Protein AF-A0A355GSK5-F1 (afdb_monomer_lite)

Secondary structure (DSSP, 8-state):
-----------PPPPPP------HHHHHHTSHHHHHHHHHHHHHHHTT-S-EEEEEEEEE-TT--EEEEEEEESS-EEEEETTTTEEEEEESSSPPTTTT--SSEEE-STT-EEEEETTEEEETTT-PEEPHHHHHHHHHHHHHHHHHHHHT--HHHHHHHHTS-S---HHHHT---S------TTGGGTTT--SSS---SS-HHHHHHHHHHHHHHHHHS----TTS--

Radius of gyration: 26.07 Å; chains: 1; bounding box: 67×98×46 Å

Structure (mmCIF, N/CA/C/O backbone):
data_AF-A0A355GSK5-F1
#
_entry.id   AF-A0A355GSK5-F1
#
loop_
_atom_site.group_PDB
_atom_site.id
_atom_site.type_symbol
_atom_site.label_atom_id
_atom_site.label_alt_id
_atom_site.label_comp_id
_atom_site.label_asym_id
_atom_site.label_entity_id
_atom_site.label_seq_id
_atom_site.pdbx_PDB_ins_code
_atom_site.Cartn_x
_atom_site.Cartn_y
_atom_site.Cartn_z
_atom_site.occupancy
_atom_site.B_iso_or_equiv
_atom_site.auth_seq_id
_atom_site.auth_comp_id
_atom_site.auth_asym_id
_atom_site.auth_atom_id
_atom_site.pdbx_PDB_model_num
ATOM 1 N N . MET A 1 1 ? -33.927 73.699 13.816 1.00 37.97 1 MET A N 1
ATOM 2 C CA . MET A 1 1 ? -33.628 72.249 13.818 1.00 37.97 1 MET A CA 1
ATOM 3 C C . MET A 1 1 ? -33.554 71.807 12.363 1.00 37.97 1 MET A C 1
ATOM 5 O O . MET A 1 1 ? -34.570 71.889 11.693 1.00 37.97 1 MET A O 1
ATOM 9 N N . ILE A 1 2 ? -32.348 71.802 11.778 1.00 35.31 2 ILE A N 1
ATOM 10 C CA . ILE A 1 2 ? -31.492 70.609 11.532 1.00 35.31 2 ILE A CA 1
ATOM 11 C C . ILE A 1 2 ? -32.195 69.683 10.517 1.00 35.31 2 ILE A C 1
ATOM 13 O O . ILE A 1 2 ? -33.158 69.025 10.878 1.00 35.31 2 ILE A O 1
ATOM 17 N N . LEU A 1 3 ? -31.961 69.848 9.208 1.00 33.41 3 LEU A N 1
ATOM 18 C CA . LEU A 1 3 ? -30.851 69.304 8.395 1.00 33.41 3 LEU A CA 1
ATOM 19 C C . LEU A 1 3 ? -30.888 67.770 8.279 1.00 33.41 3 LEU A C 1
ATOM 21 O O . LEU A 1 3 ? -30.612 67.091 9.259 1.00 33.41 3 LEU A O 1
ATOM 25 N N . ALA A 1 4 ? -31.102 67.250 7.066 1.00 40.97 4 ALA A N 1
ATOM 26 C CA . ALA A 1 4 ? -30.413 66.050 6.582 1.00 40.97 4 ALA A CA 1
ATOM 27 C C . ALA A 1 4 ? -30.485 65.967 5.048 1.00 40.97 4 ALA A C 1
ATOM 29 O O . ALA A 1 4 ? -31.526 65.706 4.451 1.00 40.97 4 ALA A O 1
ATOM 30 N N . LEU A 1 5 ? -29.333 66.237 4.443 1.00 39.41 5 LEU A N 1
ATOM 31 C CA . LEU A 1 5 ? -28.968 66.055 3.045 1.00 39.41 5 LEU A CA 1
ATOM 32 C C . LEU A 1 5 ? -28.751 64.547 2.808 1.00 39.41 5 LEU A C 1
ATOM 34 O O . LEU A 1 5 ? -27.878 63.969 3.452 1.00 39.41 5 LEU A O 1
ATOM 38 N N . ILE A 1 6 ? -29.521 63.896 1.930 1.00 49.03 6 ILE A N 1
ATOM 39 C CA . ILE A 1 6 ? -29.284 62.485 1.579 1.00 49.03 6 ILE A CA 1
ATOM 40 C C . ILE A 1 6 ? -28.427 62.440 0.313 1.00 49.03 6 ILE A C 1
ATOM 42 O O . ILE A 1 6 ? -28.890 62.720 -0.791 1.00 49.03 6 ILE A O 1
ATOM 46 N N . LEU A 1 7 ? -27.149 62.127 0.518 1.00 41.34 7 LEU A N 1
ATOM 47 C CA . LEU A 1 7 ? -26.132 61.897 -0.500 1.00 41.34 7 LEU A CA 1
ATOM 48 C C . LEU A 1 7 ? -26.350 60.494 -1.099 1.00 41.34 7 LEU A C 1
ATOM 50 O O . LEU A 1 7 ? -26.224 59.495 -0.394 1.00 41.34 7 LEU A O 1
ATOM 54 N N . THR A 1 8 ? -26.691 60.394 -2.382 1.00 46.31 8 THR A N 1
ATOM 55 C CA . THR A 1 8 ? -26.788 59.105 -3.082 1.00 46.31 8 THR A CA 1
ATOM 56 C C . THR A 1 8 ? -25.392 58.632 -3.480 1.00 46.31 8 THR A C 1
ATOM 58 O O . THR A 1 8 ? -24.795 59.173 -4.410 1.00 46.31 8 THR A O 1
ATOM 61 N N . ALA A 1 9 ? -24.865 57.629 -2.779 1.00 43.84 9 ALA A N 1
ATOM 62 C CA . ALA A 1 9 ? -23.645 56.932 -3.169 1.00 43.84 9 ALA A CA 1
ATOM 63 C C . ALA A 1 9 ? -23.968 55.889 -4.251 1.00 43.84 9 ALA A C 1
ATOM 65 O O . ALA A 1 9 ? -24.676 54.916 -4.000 1.00 43.84 9 ALA A O 1
ATOM 66 N N . SER A 1 10 ? -23.456 56.094 -5.464 1.00 45.72 10 SER A N 1
ATOM 67 C CA . SER A 1 10 ? -23.438 55.083 -6.521 1.00 45.72 10 SER A CA 1
ATOM 68 C C . SER A 1 10 ? -22.355 54.049 -6.207 1.00 45.72 10 SER A C 1
ATOM 70 O O . SER A 1 10 ? -21.166 54.331 -6.359 1.00 45.72 10 SER A O 1
ATOM 72 N N . LEU A 1 11 ? -22.754 52.861 -5.755 1.00 41.28 11 LEU A N 1
ATOM 73 C CA . LEU A 1 11 ? -21.853 51.717 -5.640 1.00 41.28 11 LEU A CA 1
ATOM 74 C C . LEU A 1 11 ? -21.673 51.094 -7.029 1.00 41.28 11 LEU A C 1
ATOM 76 O O . LEU A 1 11 ? -22.602 50.527 -7.600 1.00 41.28 11 LEU A O 1
ATOM 80 N N . SER A 1 12 ? -20.472 51.233 -7.581 1.00 46.03 12 SER A N 1
ATOM 81 C CA . SER A 1 12 ? -19.995 50.472 -8.732 1.00 46.03 12 SER A CA 1
ATOM 82 C C . SER A 1 12 ? -19.922 48.989 -8.365 1.00 46.03 12 SER A C 1
ATOM 84 O O . SER A 1 12 ? -19.178 48.616 -7.458 1.00 46.03 12 SER A O 1
ATOM 86 N N . VAL A 1 13 ? -20.686 48.151 -9.063 1.00 52.75 13 VAL A N 1
ATOM 87 C CA . VAL A 1 13 ? -20.590 46.690 -8.955 1.00 52.75 13 VAL A CA 1
ATOM 88 C C . VAL A 1 13 ? -19.280 46.255 -9.625 1.00 52.75 13 VAL A C 1
ATOM 90 O O . VAL A 1 13 ? -19.076 46.610 -10.788 1.00 52.75 13 VAL A O 1
ATOM 93 N N . PRO A 1 14 ? -18.376 45.519 -8.959 1.00 46.28 14 PRO A N 1
ATOM 94 C CA . PRO A 1 14 ? -17.290 44.861 -9.666 1.00 46.28 14 PRO A CA 1
ATOM 95 C C . PRO A 1 14 ? -17.864 43.706 -10.498 1.00 46.28 14 PRO A C 1
ATOM 97 O O . PRO A 1 14 ? -18.496 42.790 -9.974 1.00 46.28 14 PRO A O 1
ATOM 100 N N . THR A 1 15 ? -17.662 43.781 -11.811 1.00 40.78 15 THR A N 1
ATOM 101 C CA . THR A 1 15 ? -17.868 42.686 -12.763 1.00 40.78 15 THR A CA 1
ATOM 102 C C . THR A 1 15 ? -16.989 41.497 -12.370 1.00 40.78 15 THR A C 1
ATOM 104 O O . THR A 1 15 ? 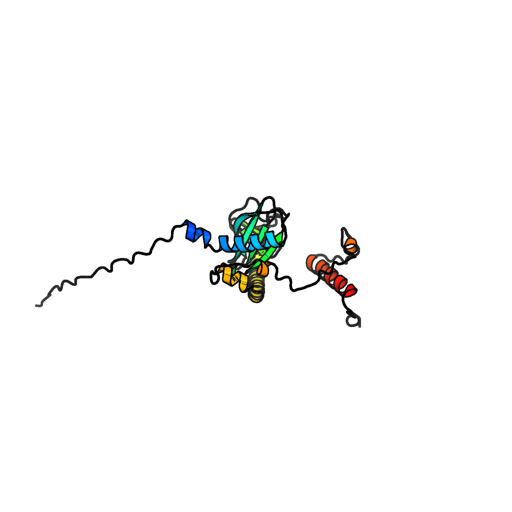-15.793 41.666 -12.137 1.00 40.78 15 THR A O 1
ATOM 107 N N . PHE A 1 16 ? -17.578 40.302 -12.292 1.00 47.69 16 PHE A N 1
ATOM 108 C CA . PHE A 1 16 ? -16.853 39.055 -12.059 1.00 47.69 16 PHE A CA 1
ATOM 109 C C . PHE A 1 16 ? -15.858 38.786 -13.193 1.00 47.69 16 PHE A C 1
ATOM 111 O O . PHE A 1 16 ? -16.190 38.928 -14.370 1.00 47.69 16 PHE A O 1
ATOM 118 N N . ALA A 1 17 ? -14.638 38.401 -12.819 1.00 40.38 17 ALA A N 1
ATOM 119 C CA . ALA A 1 17 ? -13.647 37.868 -13.736 1.00 40.38 17 ALA A CA 1
ATOM 120 C C . ALA A 1 17 ? -14.170 36.558 -14.341 1.00 40.38 17 ALA A C 1
ATOM 122 O O . ALA A 1 17 ? -14.597 35.663 -13.615 1.00 40.38 17 ALA A O 1
ATOM 123 N N . THR A 1 18 ? -14.137 36.458 -15.665 1.00 43.31 18 THR A N 1
ATOM 124 C CA . THR A 1 18 ? -14.356 35.209 -16.389 1.00 43.31 18 THR A CA 1
ATOM 125 C C . THR A 1 18 ? -13.184 34.280 -16.087 1.00 43.31 18 THR A C 1
ATOM 127 O O . THR A 1 18 ? -12.091 34.469 -16.618 1.00 43.31 18 THR A O 1
ATOM 130 N N . THR A 1 19 ? -13.379 33.299 -15.211 1.00 43.38 19 THR A N 1
ATOM 131 C CA . THR A 1 19 ? -12.492 32.138 -15.142 1.00 43.38 19 THR A CA 1
ATOM 132 C C . THR A 1 19 ? -12.728 31.346 -16.424 1.00 43.38 19 THR A C 1
ATOM 134 O O . THR A 1 19 ? -13.858 30.939 -16.687 1.00 43.38 19 THR A O 1
ATOM 137 N N . SER A 1 20 ? -11.702 31.184 -17.261 1.00 45.50 20 SER A N 1
ATOM 138 C CA . SER A 1 20 ? -11.756 30.203 -18.346 1.00 45.50 20 SER A CA 1
ATOM 139 C C . SER A 1 20 ? -12.036 28.838 -17.723 1.00 45.50 20 SER A C 1
ATOM 141 O O . SER A 1 20 ? -11.228 28.353 -16.933 1.00 45.50 20 SER A O 1
ATOM 143 N N . GLU A 1 21 ? -13.190 28.259 -18.034 1.00 45.38 21 GLU A N 1
ATOM 144 C CA . GLU A 1 21 ? -13.537 26.896 -17.647 1.00 45.38 21 GLU A CA 1
ATOM 145 C C . GLU A 1 21 ? -12.586 25.949 -18.389 1.00 45.38 21 GLU A C 1
ATOM 147 O O . GLU A 1 21 ? -12.665 25.798 -19.609 1.00 45.38 21 GLU A O 1
ATOM 152 N N . ILE A 1 22 ? -11.626 25.376 -17.659 1.00 57.16 22 ILE A N 1
ATOM 153 C CA . ILE A 1 22 ? -10.836 24.243 -18.142 1.00 57.16 22 ILE A CA 1
ATOM 154 C C . ILE A 1 22 ? -11.811 23.060 -18.240 1.00 57.16 22 ILE A C 1
ATOM 156 O O . ILE A 1 22 ? -12.516 22.802 -17.261 1.00 57.16 22 ILE A O 1
ATOM 160 N N . PRO A 1 23 ? -11.916 22.372 -19.389 1.00 53.69 23 PRO A N 1
ATOM 161 C CA . PRO A 1 23 ? -12.859 21.271 -19.549 1.00 53.69 23 PRO A CA 1
ATOM 162 C C . PRO A 1 23 ? -12.579 20.145 -18.540 1.00 53.69 23 PRO A C 1
ATOM 164 O O . PRO A 1 23 ? -11.436 19.728 -18.381 1.00 53.69 23 PRO A O 1
ATOM 167 N N . ASP A 1 24 ? -13.632 19.618 -17.904 1.00 55.44 24 ASP A N 1
ATOM 168 C CA . ASP A 1 24 ? -13.576 18.607 -16.827 1.00 55.44 24 ASP A CA 1
ATOM 169 C C . ASP A 1 24 ? -12.689 17.382 -17.132 1.00 55.44 24 ASP A C 1
ATOM 171 O O . ASP A 1 24 ? -12.111 16.790 -16.223 1.00 55.44 24 ASP A O 1
ATOM 175 N N . ALA A 1 25 ? -12.536 17.009 -18.406 1.00 56.41 25 ALA A N 1
ATOM 176 C CA . ALA A 1 25 ? -11.660 15.915 -18.831 1.00 56.41 25 ALA A CA 1
ATOM 177 C C . ALA A 1 25 ? -10.163 16.214 -18.605 1.00 56.41 25 ALA A C 1
ATOM 179 O O . ALA A 1 25 ? -9.410 15.328 -18.218 1.00 56.41 25 ALA A O 1
ATOM 180 N N . GLU A 1 26 ? -9.743 17.468 -18.783 1.00 53.25 26 GLU A N 1
ATOM 181 C CA . GLU A 1 26 ? -8.356 17.914 -18.586 1.00 53.25 26 GLU A CA 1
ATOM 182 C C . GLU A 1 26 ? -8.025 18.073 -17.086 1.00 53.25 26 GLU A C 1
ATOM 184 O O . GLU A 1 26 ? -6.873 17.928 -16.673 1.00 53.25 26 GLU A O 1
ATOM 189 N N . LEU A 1 27 ? -9.047 18.311 -16.250 1.00 58.66 27 LEU A N 1
ATOM 190 C CA . LEU A 1 27 ? -8.953 18.278 -14.785 1.00 58.66 27 LEU A CA 1
ATOM 191 C C . LEU A 1 27 ? -8.871 16.841 -14.243 1.00 58.66 27 LEU A C 1
ATOM 193 O O . LEU A 1 27 ? -8.132 16.598 -13.291 1.00 58.66 27 LEU A O 1
ATOM 197 N N . ALA A 1 28 ? -9.594 15.894 -14.850 1.00 59.00 28 ALA A N 1
ATOM 198 C CA . ALA A 1 28 ? -9.543 14.478 -14.484 1.00 59.00 28 ALA A CA 1
ATOM 199 C C . ALA A 1 28 ? -8.190 13.833 -14.842 1.00 59.00 28 ALA A C 1
ATOM 201 O O . ALA A 1 28 ? -7.607 13.142 -14.006 1.00 59.00 28 ALA A O 1
ATOM 202 N N . GLU A 1 29 ? -7.645 14.124 -16.031 1.00 58.47 29 GLU A N 1
ATOM 203 C CA . GLU A 1 29 ? -6.314 13.649 -16.450 1.00 58.47 29 GLU A CA 1
ATOM 204 C C . GLU A 1 29 ? -5.167 14.239 -15.612 1.00 58.47 29 GLU A C 1
ATOM 206 O O . GLU A 1 29 ? -4.131 13.595 -15.461 1.00 58.47 29 GLU A O 1
ATOM 211 N N . ASN A 1 30 ? -5.352 15.413 -14.999 1.00 68.44 30 ASN A N 1
ATOM 212 C CA . ASN A 1 30 ? -4.364 16.049 -14.114 1.00 68.44 30 ASN A CA 1
ATOM 213 C C . ASN A 1 30 ? -4.625 15.837 -12.614 1.00 68.44 30 ASN A C 1
ATOM 215 O O . ASN A 1 30 ? -3.990 16.493 -11.779 1.00 68.44 30 ASN A O 1
ATOM 219 N N . SER A 1 31 ? -5.557 14.952 -12.260 1.00 88.25 31 SER A N 1
ATOM 220 C CA . SER A 1 31 ? -5.845 14.638 -10.864 1.00 88.25 31 SER A CA 1
ATOM 221 C C . SER A 1 31 ? -4.648 13.970 -10.173 1.00 88.25 31 SER A C 1
ATOM 223 O O . SER A 1 31 ? -3.740 13.428 -10.802 1.00 88.25 31 SER A O 1
ATOM 225 N N . ILE A 1 32 ? -4.625 14.013 -8.839 1.00 91.38 32 ILE A N 1
ATOM 226 C CA . ILE A 1 32 ? -3.601 13.291 -8.073 1.00 91.38 32 ILE A CA 1
ATOM 227 C C . ILE A 1 32 ? -3.690 11.777 -8.323 1.00 91.38 32 ILE A C 1
ATOM 229 O O . ILE A 1 32 ? -2.663 11.106 -8.389 1.00 91.38 32 ILE A O 1
ATOM 233 N N . ASP A 1 33 ? -4.909 11.264 -8.516 1.00 94.81 33 ASP A N 1
ATOM 234 C CA . ASP A 1 33 ? -5.169 9.845 -8.740 1.00 94.81 33 ASP A CA 1
ATOM 235 C C . ASP A 1 33 ? -4.607 9.401 -10.097 1.00 94.81 33 ASP A C 1
ATOM 237 O O . ASP A 1 33 ? -3.824 8.460 -10.126 1.00 94.81 33 ASP A O 1
ATOM 241 N N . SER A 1 34 ? -4.858 10.133 -11.191 1.00 92.69 34 SER A N 1
ATOM 242 C CA . SER A 1 34 ? -4.312 9.786 -12.520 1.00 92.69 34 SER A CA 1
ATOM 243 C C . SER A 1 34 ? -2.777 9.797 -12.562 1.00 92.69 34 SER A C 1
ATOM 245 O O . SER A 1 34 ? -2.140 8.960 -13.209 1.00 92.69 34 SER A O 1
ATOM 247 N N . LYS A 1 35 ? -2.144 10.718 -11.829 1.00 94.31 35 LYS A N 1
ATOM 248 C CA . LYS A 1 35 ? -0.681 10.751 -11.692 1.00 94.31 35 LYS A CA 1
ATOM 249 C C . LYS A 1 35 ? -0.165 9.562 -10.886 1.00 94.31 35 LYS A C 1
ATOM 251 O O . LYS A 1 35 ? 0.848 8.970 -11.246 1.00 94.31 35 LYS A O 1
ATOM 256 N N . ILE A 1 36 ? -0.854 9.178 -9.817 1.00 95.88 36 ILE A N 1
ATOM 257 C CA . ILE A 1 36 ? -0.499 7.986 -9.039 1.00 95.88 36 ILE A CA 1
ATOM 258 C C . ILE A 1 36 ? -0.677 6.715 -9.875 1.00 95.88 36 ILE A C 1
ATOM 260 O O . ILE A 1 36 ? 0.201 5.854 -9.854 1.00 95.88 36 ILE A O 1
ATOM 264 N N . GLU A 1 37 ? -1.740 6.626 -10.670 1.00 95.75 37 GLU A N 1
ATOM 265 C CA . GLU A 1 37 ? -1.952 5.539 -11.628 1.00 95.75 37 GLU A CA 1
ATOM 266 C C . GLU A 1 37 ? -0.794 5.463 -12.629 1.00 95.75 37 GLU A C 1
ATOM 268 O O . GLU A 1 37 ? -0.217 4.394 -12.796 1.00 95.75 37 GLU A O 1
ATOM 273 N N . THR A 1 38 ? -0.339 6.597 -13.174 1.00 93.88 38 THR A N 1
ATOM 274 C CA . THR A 1 38 ? 0.838 6.650 -14.067 1.00 93.88 38 THR A CA 1
ATOM 275 C C . THR A 1 38 ? 2.111 6.117 -13.388 1.00 93.88 38 THR A C 1
ATOM 277 O O . THR A 1 38 ? 2.902 5.386 -13.995 1.00 93.88 38 THR A O 1
ATOM 280 N N . VAL A 1 39 ? 2.332 6.454 -12.110 1.00 93.88 39 VAL A N 1
ATOM 281 C CA . VAL A 1 39 ? 3.469 5.934 -11.324 1.00 93.88 39 VAL A CA 1
ATOM 282 C C . VAL A 1 39 ? 3.367 4.414 -11.165 1.00 93.88 39 VAL A C 1
ATOM 284 O O . VAL A 1 39 ? 4.365 3.703 -11.320 1.00 93.88 39 VAL A O 1
ATOM 287 N N . VAL A 1 40 ? 2.166 3.902 -10.889 1.00 95.31 40 VAL A N 1
ATOM 288 C CA . VAL A 1 40 ? 1.904 2.466 -10.743 1.00 95.31 40 VAL A CA 1
ATOM 289 C C . VAL A 1 40 ? 2.052 1.726 -12.072 1.00 95.31 40 VAL A C 1
ATOM 291 O O . VAL A 1 40 ? 2.728 0.701 -12.110 1.00 95.31 40 VAL A O 1
ATOM 294 N N . GLU A 1 41 ? 1.525 2.250 -13.175 1.00 94.00 41 GLU A N 1
ATOM 295 C CA . GLU A 1 41 ? 1.688 1.678 -14.518 1.00 94.00 41 GLU A CA 1
ATOM 296 C C . GLU A 1 41 ? 3.161 1.572 -14.916 1.00 94.00 41 GLU A C 1
ATOM 298 O O . GLU A 1 41 ? 3.611 0.535 -15.406 1.00 94.00 41 GLU A O 1
ATOM 303 N N . SER A 1 42 ? 3.949 2.609 -14.625 1.00 91.00 42 SER A N 1
ATOM 304 C CA . SER A 1 42 ? 5.399 2.590 -14.822 1.00 91.00 42 SER A CA 1
ATOM 305 C C . SER A 1 42 ? 6.071 1.474 -14.009 1.00 91.00 42 SER A C 1
ATOM 307 O O . SER A 1 42 ? 6.967 0.777 -14.503 1.00 91.00 42 SER A O 1
ATOM 309 N N . LYS A 1 43 ? 5.602 1.229 -12.776 1.00 90.69 43 LYS A N 1
ATOM 310 C CA . LYS A 1 43 ? 6.092 0.134 -11.927 1.00 90.69 43 LYS A CA 1
ATOM 311 C C . LYS A 1 43 ? 5.684 -1.247 -12.444 1.00 90.69 43 LYS A C 1
ATOM 313 O O . LYS A 1 43 ? 6.516 -2.154 -12.420 1.00 90.69 43 LYS A O 1
ATOM 318 N N . ILE A 1 44 ? 4.446 -1.402 -12.911 1.00 91.88 44 ILE A N 1
ATOM 319 C CA . ILE A 1 44 ? 3.920 -2.623 -13.537 1.00 91.88 44 ILE A CA 1
ATOM 320 C C . ILE A 1 44 ? 4.749 -2.973 -14.776 1.00 91.88 44 ILE A C 1
ATOM 322 O O . ILE A 1 44 ? 5.264 -4.087 -14.873 1.00 91.88 44 ILE A O 1
ATOM 326 N N . ALA A 1 45 ? 4.952 -2.001 -15.673 1.00 89.69 45 ALA A N 1
ATOM 327 C CA . ALA A 1 45 ? 5.744 -2.169 -16.887 1.00 89.69 45 ALA A CA 1
ATOM 328 C C . ALA A 1 45 ? 7.195 -2.559 -16.570 1.00 89.69 45 ALA A C 1
ATOM 330 O O . ALA A 1 45 ? 7.736 -3.482 -17.173 1.00 89.69 45 ALA A O 1
ATOM 331 N N . SER A 1 46 ? 7.804 -1.910 -15.572 1.00 84.88 46 SER A N 1
ATOM 332 C CA . SER A 1 46 ? 9.170 -2.217 -15.122 1.00 84.88 46 SER A CA 1
ATOM 333 C C . SER A 1 46 ? 9.312 -3.621 -14.525 1.00 84.88 46 SER A C 1
ATOM 335 O O . SER A 1 46 ? 10.398 -4.195 -14.549 1.00 84.88 46 SER A O 1
ATOM 337 N N . ALA A 1 47 ? 8.237 -4.161 -13.947 1.00 84.00 47 ALA A N 1
ATOM 338 C CA . ALA A 1 47 ? 8.194 -5.508 -13.387 1.00 84.00 47 ALA A CA 1
ATOM 339 C C . ALA A 1 47 ? 7.793 -6.578 -14.418 1.00 84.00 47 ALA A C 1
ATOM 341 O O . ALA A 1 47 ? 7.726 -7.751 -14.054 1.00 84.00 47 ALA A O 1
ATOM 342 N N . GLU A 1 48 ? 7.501 -6.181 -15.663 1.00 87.50 48 GLU A N 1
ATOM 343 C CA . GLU A 1 48 ? 6.951 -7.047 -16.715 1.00 87.50 48 GLU A CA 1
ATOM 344 C C . GLU A 1 48 ? 5.709 -7.832 -16.244 1.00 87.50 48 GLU A C 1
ATOM 346 O O . GLU A 1 48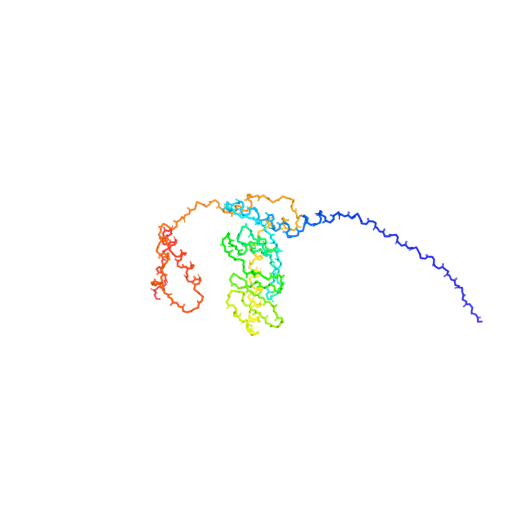 ? 5.487 -8.982 -16.629 1.00 87.50 48 GLU A O 1
ATOM 351 N N . ALA A 1 49 ? 4.902 -7.226 -15.367 1.00 87.88 49 ALA A N 1
ATOM 352 C CA . ALA A 1 49 ? 3.703 -7.858 -14.834 1.00 87.88 49 ALA A CA 1
ATOM 353 C C . ALA A 1 49 ? 2.544 -7.746 -15.837 1.00 87.88 49 ALA A C 1
ATOM 355 O O . ALA A 1 49 ? 2.248 -6.662 -16.333 1.00 87.88 49 ALA A O 1
ATOM 356 N N . ASP A 1 50 ? 1.864 -8.863 -16.102 1.00 93.75 50 ASP A N 1
ATOM 357 C CA . ASP A 1 50 ? 0.688 -8.931 -16.983 1.00 93.75 50 ASP A CA 1
ATOM 358 C C . ASP A 1 50 ? -0.591 -8.538 -16.222 1.00 93.75 50 ASP A C 1
ATOM 360 O O . ASP A 1 50 ? -1.484 -9.354 -15.987 1.00 93.75 50 ASP A O 1
ATOM 364 N N . ILE A 1 51 ? -0.612 -7.294 -15.738 1.00 94.88 51 ILE A N 1
ATOM 365 C CA . ILE A 1 51 ? -1.727 -6.677 -15.010 1.00 94.88 51 ILE A CA 1
ATOM 366 C C . ILE A 1 51 ? -1.916 -5.230 -15.486 1.00 94.88 51 ILE A C 1
ATOM 368 O O . ILE A 1 51 ? -0.991 -4.620 -16.017 1.00 94.88 51 ILE A O 1
ATOM 372 N N . SER A 1 52 ? -3.097 -4.657 -15.277 1.00 96.12 52 SER A N 1
ATOM 373 C CA . SER A 1 52 ? -3.390 -3.250 -15.575 1.00 96.12 52 SER A CA 1
ATOM 374 C C . SER A 1 52 ? -4.094 -2.582 -14.404 1.00 96.12 52 SER A C 1
ATOM 376 O O . SER A 1 52 ? -4.807 -3.248 -13.657 1.00 96.12 52 SER A O 1
ATOM 378 N N . VAL A 1 53 ? -3.942 -1.268 -14.266 1.00 96.38 53 VAL A N 1
ATOM 379 C CA . VAL A 1 53 ? -4.727 -0.477 -13.310 1.00 96.38 53 VAL A CA 1
ATOM 380 C C . VAL A 1 53 ? -6.224 -0.606 -13.629 1.00 96.38 53 VAL A C 1
ATOM 382 O O . VAL A 1 53 ? -6.619 -0.583 -14.794 1.00 96.38 53 VAL A O 1
ATOM 385 N N . GLU A 1 54 ? -7.046 -0.783 -12.596 1.00 94.75 54 GLU A N 1
ATOM 386 C CA . GLU A 1 54 ? -8.506 -0.909 -12.696 1.00 94.75 54 GLU A CA 1
ATOM 387 C C . GLU A 1 54 ? -9.232 0.228 -11.966 1.00 94.75 54 GLU A C 1
ATOM 389 O O . GLU A 1 54 ? -10.160 0.819 -12.520 1.00 94.75 54 GLU A O 1
ATOM 394 N N . ALA A 1 55 ? -8.825 0.540 -10.734 1.00 93.81 55 ALA A N 1
ATOM 395 C CA . ALA A 1 55 ? -9.455 1.582 -9.929 1.00 93.81 55 ALA A CA 1
ATOM 396 C C . ALA A 1 55 ? -8.502 2.145 -8.872 1.00 93.81 55 ALA A C 1
ATOM 398 O O . ALA A 1 55 ? -7.630 1.435 -8.372 1.00 93.81 55 ALA A O 1
ATOM 399 N N . THR A 1 56 ? -8.746 3.388 -8.458 1.00 95.75 56 THR A N 1
ATOM 400 C CA . THR A 1 56 ? -8.029 4.035 -7.354 1.00 95.75 56 THR A CA 1
ATOM 401 C C . THR A 1 56 ? -8.995 4.420 -6.233 1.00 95.75 56 THR A C 1
ATOM 403 O O . THR A 1 56 ? -10.058 4.994 -6.472 1.00 95.75 56 THR A O 1
ATOM 406 N N . LYS A 1 57 ? -8.637 4.095 -4.987 1.00 96.06 57 LYS A N 1
ATOM 407 C CA . LYS A 1 57 ? -9.404 4.397 -3.769 1.00 96.06 57 LYS A CA 1
ATOM 408 C C . LYS A 1 57 ? -8.526 5.128 -2.756 1.00 96.06 57 LYS A C 1
ATOM 410 O O . LYS A 1 57 ? -7.343 4.826 -2.611 1.00 96.06 57 LYS A O 1
ATOM 415 N N . THR A 1 58 ? -9.120 6.047 -2.001 1.00 97.19 58 THR A N 1
ATOM 416 C CA . THR A 1 58 ? -8.448 6.683 -0.860 1.00 97.19 58 THR A CA 1
ATOM 417 C C . THR A 1 58 ? -8.558 5.797 0.379 1.00 97.19 58 THR A C 1
ATOM 419 O O . THR A 1 58 ? -9.648 5.345 0.734 1.00 97.19 58 THR A O 1
ATOM 422 N N . LEU A 1 59 ? -7.428 5.588 1.048 1.00 97.88 59 LEU A N 1
ATOM 423 C CA . LEU A 1 59 ? -7.332 5.007 2.384 1.00 97.88 59 LEU A CA 1
ATOM 424 C C . LEU A 1 59 ? -6.873 6.098 3.356 1.00 97.88 59 LEU A C 1
ATOM 426 O O . LEU A 1 59 ? -6.234 7.068 2.948 1.00 97.88 59 LEU A O 1
ATOM 430 N N . VAL A 1 60 ? -7.142 5.905 4.641 1.00 97.44 60 VAL A N 1
ATOM 431 C CA . VAL A 1 60 ? -6.611 6.757 5.714 1.00 97.44 60 VAL A CA 1
ATOM 432 C C . VAL A 1 60 ? -5.993 5.902 6.813 1.00 97.44 60 VAL A C 1
ATOM 434 O O . VAL A 1 60 ? -6.411 4.766 7.007 1.00 97.44 60 VAL A O 1
ATOM 437 N N . ASP A 1 61 ? -5.010 6.406 7.545 1.00 96.25 61 ASP A N 1
ATOM 438 C CA . ASP A 1 61 ? -4.582 5.764 8.794 1.00 96.25 61 ASP A CA 1
ATOM 439 C C . ASP A 1 61 ? -5.352 6.318 10.010 1.00 96.25 61 ASP A C 1
ATOM 441 O O . ASP A 1 61 ? -6.314 7.083 9.872 1.00 96.25 61 ASP A O 1
ATOM 445 N N . PHE A 1 62 ? -4.973 5.910 11.225 1.00 94.44 62 PHE A N 1
ATOM 446 C CA . PHE A 1 62 ? -5.652 6.373 12.440 1.00 94.44 62 PHE A CA 1
ATOM 447 C C . PHE A 1 62 ? -5.360 7.837 12.786 1.00 94.44 62 PHE A C 1
ATOM 449 O O . PHE A 1 62 ? -6.172 8.461 13.474 1.00 94.44 62 PHE A O 1
ATOM 456 N N . SER A 1 63 ? -4.265 8.393 12.271 1.00 95.38 63 SER A N 1
ATOM 457 C CA . SER A 1 63 ? -3.919 9.813 12.383 1.00 95.38 63 SER A CA 1
ATOM 458 C C . SER A 1 63 ? -4.560 10.670 11.290 1.00 95.38 63 SER A C 1
ATOM 460 O O . SER A 1 63 ? -4.531 11.898 11.365 1.00 95.38 63 SER A O 1
ATOM 462 N N . GLY A 1 64 ? -5.185 10.038 10.294 1.00 95.38 64 GLY A N 1
ATOM 463 C CA . GLY A 1 64 ? -5.811 10.705 9.161 1.00 95.38 64 GLY A CA 1
ATOM 464 C C . GLY A 1 64 ? -4.848 11.019 8.018 1.00 95.38 64 GLY A C 1
ATOM 465 O O . GLY A 1 64 ? -5.226 11.786 7.134 1.00 95.38 64 GLY A O 1
ATOM 466 N N . ASN A 1 65 ? -3.642 10.442 8.002 1.00 97.31 65 ASN A N 1
ATOM 467 C CA . ASN A 1 65 ? -2.761 10.549 6.843 1.00 97.31 65 ASN A CA 1
ATOM 468 C C . ASN A 1 65 ? -3.349 9.730 5.686 1.00 97.31 65 ASN A C 1
ATOM 470 O O . ASN A 1 65 ? -3.866 8.626 5.888 1.00 97.31 65 ASN A O 1
ATOM 474 N N . GLU A 1 66 ? -3.293 10.278 4.474 1.00 97.12 66 GLU A N 1
ATOM 475 C CA . GLU A 1 66 ? -3.907 9.665 3.297 1.00 97.12 66 GLU A CA 1
ATOM 476 C C . GLU A 1 66 ? -2.958 8.704 2.576 1.00 97.12 66 GLU A C 1
ATOM 478 O O . GLU A 1 66 ? -1.768 8.962 2.403 1.00 97.12 66 GLU A O 1
ATOM 483 N N . TYR A 1 67 ? -3.531 7.618 2.064 1.00 98.19 67 TYR A N 1
ATOM 484 C CA . TYR A 1 67 ? -2.881 6.688 1.148 1.00 98.19 67 TYR A CA 1
ATOM 485 C C . TYR A 1 67 ? -3.794 6.436 -0.051 1.00 98.19 67 TYR A C 1
ATOM 487 O O . TYR A 1 67 ? -5.008 6.654 0.003 1.00 98.19 67 TYR A O 1
ATOM 495 N N . LYS A 1 68 ? -3.223 5.937 -1.144 1.00 97.56 68 LYS A N 1
ATOM 496 C CA . LYS A 1 68 ? -3.969 5.537 -2.339 1.00 97.56 68 LYS A CA 1
ATOM 497 C C . LYS A 1 68 ? -3.807 4.050 -2.583 1.00 97.56 68 LYS A C 1
ATOM 499 O O . LYS A 1 68 ? -2.687 3.570 -2.718 1.00 97.56 68 LYS A O 1
ATOM 504 N N . LEU A 1 69 ? -4.927 3.339 -2.631 1.00 97.44 69 LEU A N 1
ATOM 505 C CA . LEU A 1 69 ? -5.008 1.967 -3.108 1.00 97.44 69 LEU A CA 1
ATOM 506 C C . LEU A 1 69 ? -5.297 1.995 -4.602 1.00 97.44 69 LEU A C 1
ATOM 508 O O . LEU A 1 69 ? -6.376 2.424 -4.996 1.00 97.44 69 LEU A O 1
ATOM 512 N N . VAL A 1 70 ? -4.367 1.497 -5.401 1.00 97.25 70 VAL A N 1
ATOM 513 C CA . VAL A 1 70 ? -4.565 1.226 -6.823 1.00 97.25 70 VAL A CA 1
ATOM 514 C C . VAL A 1 70 ? -4.830 -0.269 -6.976 1.00 97.25 70 VAL A C 1
ATOM 516 O O . VAL A 1 70 ? -3.954 -1.090 -6.708 1.00 97.25 70 VAL A O 1
ATOM 519 N N . GLU A 1 71 ? -6.056 -0.624 -7.345 1.00 95.69 71 GLU A N 1
ATOM 520 C CA . GLU A 1 71 ? -6.490 -1.989 -7.651 1.00 95.69 71 GLU A CA 1
ATOM 521 C C . GLU A 1 71 ? -6.120 -2.328 -9.103 1.00 95.69 71 GLU A C 1
ATOM 523 O O . GLU A 1 71 ? -6.223 -1.479 -9.992 1.00 95.69 71 GLU A O 1
ATOM 528 N N . CYS A 1 72 ? -5.659 -3.558 -9.345 1.00 95.38 72 CYS A N 1
ATOM 529 C CA . CYS A 1 72 ? -5.242 -4.032 -10.661 1.00 95.38 72 CYS A CA 1
ATOM 530 C C . CYS A 1 72 ? -6.029 -5.262 -11.135 1.00 95.38 72 CYS A C 1
ATOM 532 O O . CYS A 1 72 ? -6.353 -6.161 -10.363 1.00 95.38 72 CYS A O 1
ATOM 534 N N . TYR A 1 73 ? -6.231 -5.358 -12.445 1.00 93.06 73 TYR A N 1
ATOM 535 C CA . TYR A 1 73 ? -6.836 -6.504 -13.117 1.00 93.06 73 TYR A CA 1
ATOM 536 C C . TYR A 1 73 ? -5.765 -7.348 -13.834 1.00 93.06 73 TYR A C 1
ATOM 538 O O . TYR A 1 73 ? -4.846 -6.770 -14.412 1.00 93.06 73 TYR A O 1
ATOM 546 N N . PRO A 1 74 ? -5.866 -8.694 -13.876 1.00 93.06 74 PRO A N 1
ATOM 547 C CA . PRO A 1 74 ? -6.885 -9.543 -13.243 1.00 93.06 74 PRO A CA 1
ATOM 548 C C . PRO A 1 74 ? -6.693 -9.757 -11.736 1.00 93.06 74 PRO A C 1
ATOM 550 O O . PRO A 1 74 ? -7.549 -10.362 -11.093 1.00 93.06 74 PRO A O 1
ATOM 553 N N . SER A 1 75 ? -5.567 -9.320 -11.179 1.00 91.25 75 SER A N 1
ATOM 554 C CA . SER A 1 75 ? -5.269 -9.396 -9.751 1.00 91.25 75 SER A CA 1
ATOM 555 C C . SER A 1 75 ? -4.188 -8.391 -9.378 1.00 91.25 75 SER A C 1
ATOM 557 O O . SER A 1 75 ? -3.421 -7.956 -10.236 1.00 91.25 75 SER A O 1
ATOM 559 N N . GLY A 1 76 ? -4.038 -8.141 -8.081 1.00 92.88 76 GLY A N 1
ATOM 560 C CA . GLY A 1 76 ? -2.946 -7.348 -7.541 1.00 92.88 76 GLY A CA 1
ATOM 561 C C . GLY A 1 76 ? -3.350 -5.932 -7.162 1.00 92.88 76 GLY A C 1
ATOM 562 O O . GLY A 1 76 ? -4.431 -5.451 -7.478 1.00 92.88 7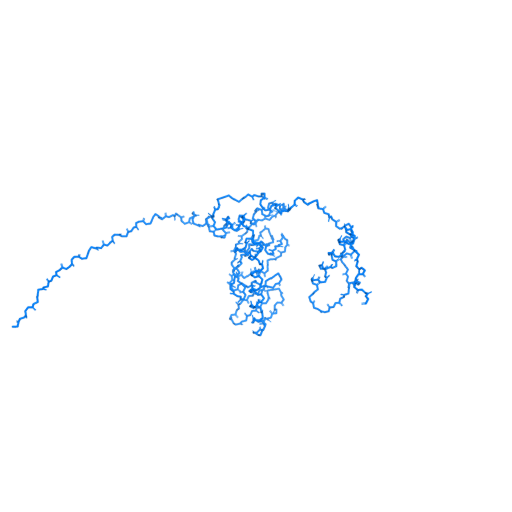6 GLY A O 1
ATOM 563 N N . TYR A 1 77 ? -2.486 -5.273 -6.410 1.00 95.75 77 TYR A N 1
ATOM 564 C CA . TYR A 1 77 ? -2.734 -3.940 -5.899 1.00 95.75 77 TYR A CA 1
ATOM 565 C C . TYR A 1 77 ? -1.428 -3.234 -5.554 1.00 95.75 77 TYR A C 1
ATOM 567 O O . TYR A 1 77 ? -0.397 -3.876 -5.328 1.00 95.75 77 TYR A O 1
ATOM 575 N N . TYR A 1 78 ? -1.508 -1.913 -5.445 1.00 96.62 78 TYR A N 1
ATOM 576 C CA . TYR A 1 78 ? -0.451 -1.041 -4.953 1.00 96.62 78 TYR A CA 1
ATOM 577 C C . TYR A 1 78 ? -1.042 -0.089 -3.914 1.00 96.62 78 TYR A C 1
ATOM 579 O O . TYR A 1 78 ? -2.094 0.499 -4.140 1.00 96.62 78 TYR A O 1
ATOM 587 N N . ILE A 1 79 ? -0.373 0.077 -2.777 1.00 97.31 79 ILE A N 1
ATOM 588 C CA . ILE A 1 79 ? -0.676 1.107 -1.784 1.00 97.31 79 ILE A CA 1
ATOM 589 C C . ILE A 1 79 ? 0.444 2.136 -1.847 1.00 97.31 79 ILE A C 1
ATOM 591 O O . ILE A 1 79 ? 1.619 1.815 -1.657 1.00 97.31 79 ILE A O 1
ATOM 595 N N . VAL A 1 80 ? 0.072 3.375 -2.136 1.00 97.19 80 VAL A N 1
ATOM 596 C CA . VAL A 1 80 ? 0.982 4.502 -2.324 1.00 97.19 80 VAL A CA 1
ATOM 597 C C . VAL A 1 80 ? 0.743 5.513 -1.216 1.00 97.19 80 VAL A C 1
ATOM 599 O O . VAL A 1 80 ? -0.404 5.833 -0.915 1.00 97.19 80 VAL A O 1
ATOM 602 N N . HIS A 1 81 ? 1.818 6.020 -0.621 1.00 97.38 81 HIS A N 1
ATOM 603 C CA . HIS A 1 81 ? 1.781 7.170 0.273 1.00 97.38 81 HIS A CA 1
ATOM 604 C C . HIS A 1 81 ? 2.086 8.443 -0.540 1.00 97.38 81 HIS A C 1
ATOM 606 O O . HIS A 1 81 ? 3.247 8.656 -0.903 1.00 97.38 81 HIS A O 1
ATOM 612 N N . PRO A 1 82 ? 1.081 9.273 -0.888 1.00 95.75 82 PRO A N 1
ATOM 613 C CA . PRO A 1 82 ? 1.252 10.347 -1.866 1.00 95.75 82 PRO A CA 1
ATOM 614 C C . PRO A 1 82 ? 2.271 11.404 -1.441 1.00 95.75 82 PRO A C 1
ATOM 616 O O . PRO A 1 82 ? 3.050 11.859 -2.273 1.00 95.75 82 PRO A O 1
ATOM 619 N N . GLU A 1 83 ? 2.313 11.756 -0.152 1.00 95.56 83 GLU A N 1
ATOM 620 C CA . GLU A 1 83 ? 3.190 12.821 0.356 1.00 95.56 83 GLU A CA 1
ATOM 621 C C . GLU A 1 83 ? 4.681 12.456 0.272 1.00 95.56 83 GLU A C 1
ATOM 623 O O . GLU A 1 83 ? 5.531 13.332 0.083 1.00 95.56 83 GLU A O 1
ATOM 628 N N . SER A 1 84 ? 5.015 11.166 0.385 1.00 94.50 84 SER A N 1
ATOM 629 C CA . SER A 1 84 ? 6.389 10.688 0.202 1.00 94.50 84 SER A CA 1
ATOM 630 C C . SER A 1 84 ? 6.661 10.124 -1.192 1.00 94.50 84 SER A C 1
ATOM 632 O O . SER A 1 84 ? 7.819 9.889 -1.525 1.00 94.50 84 SER A O 1
ATOM 634 N N . GLY A 1 85 ? 5.632 9.881 -2.008 1.00 92.88 85 GLY A N 1
ATOM 635 C CA . GLY A 1 85 ? 5.765 9.214 -3.306 1.00 92.88 85 GLY A CA 1
ATOM 636 C C . GLY A 1 85 ? 6.182 7.740 -3.204 1.00 92.88 85 GLY A C 1
ATOM 637 O O . GLY A 1 85 ? 6.556 7.131 -4.205 1.00 92.88 85 GLY A O 1
ATOM 638 N N . VAL A 1 86 ? 6.143 7.149 -2.007 1.00 92.62 86 VAL A N 1
ATOM 639 C CA . VAL A 1 86 ? 6.584 5.769 -1.771 1.00 92.62 86 VAL A CA 1
ATOM 640 C C . VAL A 1 86 ? 5.428 4.802 -2.013 1.00 92.62 86 VAL A C 1
ATOM 642 O O . VAL A 1 86 ? 4.350 4.942 -1.436 1.00 92.62 86 VAL A O 1
ATOM 645 N N . ILE A 1 87 ? 5.671 3.765 -2.816 1.00 94.25 87 ILE A N 1
ATOM 646 C CA . ILE A 1 87 ? 4.819 2.570 -2.863 1.00 94.25 87 ILE A CA 1
ATOM 647 C C . ILE A 1 87 ? 5.148 1.735 -1.620 1.00 94.25 87 ILE A C 1
ATOM 649 O O . ILE A 1 87 ? 6.201 1.098 -1.560 1.00 94.25 87 ILE A O 1
ATOM 653 N N . VAL A 1 88 ? 4.276 1.779 -0.614 1.00 93.50 88 VAL A N 1
ATOM 654 C CA . VAL A 1 88 ? 4.521 1.190 0.714 1.00 93.50 88 VAL A CA 1
ATOM 655 C C . VAL A 1 88 ? 4.206 -0.300 0.771 1.00 93.50 88 VAL A C 1
ATOM 657 O O . VAL A 1 88 ? 4.808 -1.031 1.554 1.00 93.50 88 VAL A O 1
ATOM 660 N N . GLU A 1 89 ? 3.293 -0.761 -0.078 1.00 93.31 89 GLU A N 1
ATOM 661 C CA . GLU A 1 89 ? 2.927 -2.166 -0.192 1.00 93.31 89 GLU A CA 1
ATOM 662 C C . GLU A 1 89 ? 2.402 -2.447 -1.600 1.00 93.31 89 GLU A C 1
ATOM 664 O O . GLU A 1 89 ? 1.727 -1.607 -2.188 1.00 93.31 89 GLU A O 1
ATOM 669 N N . TYR A 1 90 ? 2.717 -3.611 -2.165 1.00 93.38 90 TYR A N 1
ATOM 670 C CA . TYR A 1 90 ? 2.128 -4.046 -3.427 1.00 93.38 90 TYR A CA 1
ATOM 671 C C . TYR A 1 90 ? 2.205 -5.562 -3.591 1.00 93.38 90 TYR A C 1
ATOM 673 O O . TYR A 1 90 ? 3.070 -6.236 -3.029 1.00 93.38 90 TYR A O 1
ATOM 681 N N . SER A 1 91 ? 1.320 -6.095 -4.424 1.00 90.81 91 SER A N 1
ATOM 682 C CA . SER A 1 91 ? 1.360 -7.473 -4.901 1.00 90.81 91 SER A CA 1
ATOM 683 C C . SER A 1 91 ? 0.792 -7.522 -6.310 1.00 90.81 91 SER A C 1
ATOM 685 O O . SER A 1 91 ? -0.223 -6.899 -6.576 1.00 90.81 91 SER A O 1
ATOM 687 N N . THR A 1 92 ? 1.405 -8.283 -7.212 1.00 89.38 92 THR A N 1
ATOM 688 C CA . THR A 1 92 ? 0.912 -8.436 -8.591 1.00 89.38 92 THR A CA 1
ATOM 689 C C . THR A 1 92 ? -0.053 -9.613 -8.761 1.00 89.38 92 THR A C 1
ATOM 691 O O . THR A 1 92 ? -0.574 -9.833 -9.848 1.00 89.38 92 THR A O 1
ATOM 694 N N . ASN A 1 93 ? -0.276 -10.406 -7.708 1.00 86.75 93 ASN A N 1
ATOM 695 C CA . ASN A 1 93 ? -0.977 -11.691 -7.794 1.00 86.75 93 ASN A CA 1
ATOM 696 C C . ASN A 1 93 ? -1.847 -12.047 -6.572 1.00 86.75 93 ASN A C 1
ATOM 698 O O . ASN A 1 93 ? -2.356 -13.165 -6.492 1.00 86.75 93 ASN A O 1
ATOM 702 N N . SER A 1 94 ? -2.008 -11.133 -5.613 1.00 80.69 94 SER A N 1
ATOM 703 C CA . SER A 1 94 ? -2.878 -11.311 -4.443 1.00 80.69 94 SER A CA 1
ATOM 704 C C . SER A 1 94 ? -4.268 -10.710 -4.684 1.00 80.69 94 SER A C 1
ATOM 706 O O . SER A 1 94 ? -4.363 -9.691 -5.374 1.00 80.69 94 SER A O 1
ATOM 708 N N . PRO A 1 95 ? -5.338 -11.270 -4.080 1.00 75.62 95 PRO A N 1
ATOM 709 C CA . PRO A 1 95 ? -6.610 -10.562 -3.951 1.00 75.62 95 PRO A CA 1
ATOM 710 C C . PRO A 1 95 ? -6.438 -9.244 -3.182 1.00 75.62 95 PRO A C 1
ATOM 712 O O . PRO A 1 95 ? -5.511 -9.094 -2.374 1.00 75.62 95 PRO A O 1
ATOM 715 N N . PHE A 1 96 ? -7.337 -8.299 -3.461 1.00 78.06 96 PHE A N 1
ATOM 716 C CA . PHE A 1 96 ? -7.305 -6.942 -2.922 1.00 78.06 96 PHE A CA 1
ATOM 717 C C . PHE A 1 96 ? -7.605 -6.944 -1.415 1.00 78.06 96 PHE A C 1
ATOM 719 O O . PHE A 1 96 ? -8.571 -7.587 -0.995 1.00 78.06 96 PHE A O 1
ATOM 726 N N . PRO A 1 97 ? -6.875 -6.174 -0.586 1.00 86.31 97 PRO A N 1
ATOM 727 C CA . PRO A 1 97 ? -7.114 -6.151 0.858 1.00 86.31 97 PRO A CA 1
ATOM 728 C C . PRO A 1 97 ? -8.502 -5.627 1.253 1.00 86.31 97 PRO A C 1
ATOM 730 O O . PRO A 1 97 ? -8.946 -5.861 2.373 1.00 86.31 97 PRO A O 1
ATOM 733 N N . TYR A 1 98 ? -9.186 -4.926 0.345 1.00 93.69 98 TYR A N 1
ATOM 734 C CA . TYR A 1 98 ? -10.484 -4.281 0.565 1.00 93.69 98 TYR A CA 1
ATOM 735 C C . TYR A 1 98 ? -11.544 -4.739 -0.444 1.00 93.69 98 TYR A C 1
ATOM 737 O O . TYR A 1 98 ? -12.467 -3.986 -0.761 1.00 93.69 98 TYR A O 1
ATOM 745 N N . GLU A 1 99 ? -11.421 -5.959 -0.970 1.00 89.12 99 GLU A N 1
ATOM 746 C CA . GLU A 1 99 ? -12.383 -6.513 -1.924 1.00 89.12 99 GLU A CA 1
ATOM 747 C C . GLU A 1 99 ? -13.828 -6.385 -1.399 1.00 89.12 99 GLU A C 1
ATOM 749 O O . GLU A 1 99 ? -14.145 -6.771 -0.275 1.00 89.12 99 GLU A O 1
ATOM 754 N N . GLY A 1 100 ? -14.711 -5.792 -2.210 1.00 89.19 100 GLY A N 1
ATOM 755 C CA . GLY A 1 100 ? -16.113 -5.547 -1.849 1.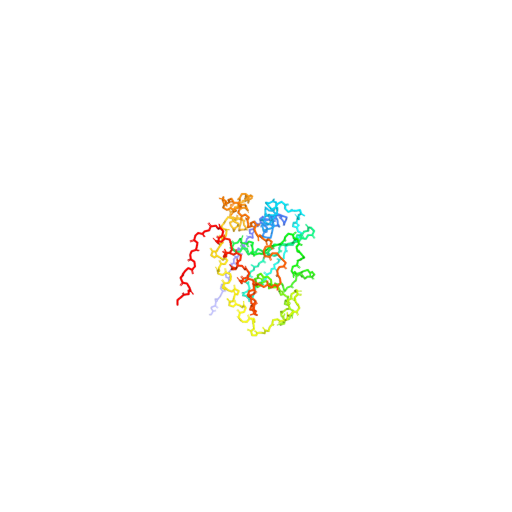00 89.19 100 GLY A CA 1
ATOM 756 C C . GLY A 1 100 ? -16.381 -4.286 -1.013 1.00 89.19 100 GLY A C 1
ATOM 757 O O . GLY A 1 100 ? -17.548 -3.977 -0.763 1.00 89.19 100 GLY A O 1
ATOM 758 N N . TYR A 1 101 ? -15.354 -3.520 -0.632 1.00 92.88 101 TYR A N 1
ATOM 759 C CA . TYR A 1 101 ? -15.492 -2.282 0.141 1.00 92.88 101 TYR A CA 1
ATOM 760 C C . TYR A 1 101 ? -15.076 -1.041 -0.661 1.00 92.88 101 TYR A C 1
ATOM 762 O O . TYR A 1 101 ? -14.132 -1.064 -1.452 1.00 92.88 101 TYR A O 1
ATOM 770 N N . ASN A 1 102 ? -15.787 0.069 -0.431 1.00 92.00 102 ASN A N 1
ATOM 771 C CA . ASN A 1 102 ? -15.561 1.347 -1.126 1.00 92.00 102 ASN A CA 1
ATOM 772 C C . ASN A 1 102 ? -15.442 2.558 -0.186 1.00 92.00 102 ASN A C 1
ATOM 774 O O . ASN A 1 102 ? -15.114 3.650 -0.635 1.00 92.00 102 ASN A O 1
ATOM 778 N N . THR A 1 103 ? -15.741 2.402 1.105 1.00 92.94 103 THR A N 1
ATOM 779 C CA . THR A 1 103 ? -15.792 3.512 2.068 1.00 92.94 103 THR A CA 1
ATOM 780 C C . THR A 1 103 ? -15.311 3.065 3.438 1.00 92.94 103 THR A C 1
ATOM 782 O O . THR A 1 103 ? -15.488 1.901 3.793 1.00 92.94 103 THR A O 1
ATOM 785 N N . GLY A 1 104 ? -14.785 4.004 4.228 1.00 94.81 104 GLY A N 1
ATOM 786 C CA . GLY A 1 104 ? -14.291 3.714 5.576 1.00 94.81 104 GLY A CA 1
ATOM 787 C C . GLY A 1 104 ? -13.050 2.824 5.563 1.00 94.81 104 GLY A C 1
ATOM 788 O O . GLY A 1 104 ? -12.918 1.980 6.439 1.00 94.81 104 GLY A O 1
ATOM 789 N N . LEU A 1 105 ? -12.193 2.977 4.552 1.00 97.12 105 LEU A N 1
ATOM 790 C CA . LEU A 1 105 ? -11.015 2.145 4.328 1.00 97.12 105 LEU A CA 1
ATOM 791 C C . LEU A 1 105 ? -9.838 2.682 5.150 1.00 97.12 105 LEU A C 1
ATOM 793 O O . LEU A 1 105 ? -9.440 3.833 4.964 1.00 97.12 105 LEU A O 1
ATOM 797 N N . TYR A 1 106 ? -9.301 1.854 6.043 1.00 96.81 106 TYR A N 1
ATOM 798 C CA . TYR A 1 106 ? -8.213 2.221 6.941 1.00 96.81 106 TYR A CA 1
ATOM 799 C C . TYR A 1 106 ? -6.972 1.364 6.709 1.00 96.81 106 TYR A C 1
ATOM 801 O O . TYR A 1 106 ? -7.026 0.152 6.909 1.00 96.81 106 TYR A O 1
ATOM 809 N N . TYR A 1 107 ? -5.857 1.999 6.343 1.00 96.25 107 TYR A N 1
ATOM 810 C CA . TYR A 1 107 ? -4.556 1.354 6.171 1.00 96.25 107 TYR A CA 1
ATOM 811 C C . TYR A 1 107 ? -3.612 1.783 7.286 1.00 96.25 107 TYR A C 1
ATOM 813 O O . TYR A 1 107 ? -3.289 2.959 7.410 1.00 96.25 107 TYR A O 1
ATOM 821 N N . CYS A 1 108 ? -3.158 0.827 8.091 1.00 91.25 108 CYS A N 1
ATOM 822 C CA . CYS A 1 108 ? -2.362 1.102 9.291 1.00 91.25 108 CYS A CA 1
ATOM 823 C C . CYS A 1 108 ? -1.003 0.400 9.230 1.00 91.25 108 CYS A C 1
ATOM 825 O O . CYS A 1 108 ? -0.486 -0.094 10.230 1.00 91.25 108 CYS A O 1
ATOM 827 N N . GLY A 1 109 ? -0.447 0.340 8.021 1.00 89.56 109 GLY A N 1
ATOM 828 C CA . GLY A 1 109 ? 0.783 -0.368 7.704 1.00 89.56 109 GLY A CA 1
ATOM 829 C C . GLY A 1 109 ? 0.538 -1.743 7.075 1.00 89.56 109 GLY A C 1
ATOM 830 O O . GLY A 1 109 ? -0.604 -2.208 6.989 1.00 89.56 109 GLY A O 1
ATOM 831 N N . PRO A 1 110 ? 1.617 -2.405 6.623 1.00 86.44 110 PRO A N 1
ATOM 832 C CA . PRO A 1 110 ? 1.516 -3.658 5.893 1.00 86.44 110 PRO A CA 1
ATOM 833 C C . PRO A 1 110 ? 0.739 -4.701 6.681 1.00 86.44 110 PRO A C 1
ATOM 835 O O . PRO A 1 110 ? 0.998 -4.901 7.868 1.00 86.44 110 PRO A O 1
ATOM 838 N N . THR A 1 111 ? -0.179 -5.394 6.013 1.00 86.00 111 THR A N 1
ATOM 839 C CA . THR A 1 111 ? -1.077 -6.406 6.596 1.00 86.00 111 THR A CA 1
ATOM 840 C C . THR A 1 111 ? -2.134 -5.905 7.586 1.00 86.00 111 THR A C 1
ATOM 842 O O . THR A 1 111 ? -2.950 -6.715 8.007 1.00 86.00 111 THR A O 1
ATOM 845 N N . TYR A 1 112 ? -2.179 -4.610 7.918 1.00 91.12 112 TYR A N 1
ATOM 846 C CA . TYR A 1 112 ? -3.146 -4.024 8.853 1.00 91.12 112 TYR A CA 1
ATOM 847 C C . TYR A 1 112 ? -4.214 -3.211 8.109 1.00 91.12 112 TYR A C 1
ATOM 849 O O . TYR A 1 112 ? -4.118 -1.988 7.980 1.00 91.12 112 TYR A O 1
ATOM 857 N N . TYR A 1 113 ? -5.242 -3.910 7.619 1.00 94.69 113 TYR A N 1
ATOM 858 C CA . TYR A 1 113 ? -6.330 -3.335 6.818 1.00 94.69 113 TYR A CA 1
ATOM 859 C C . TYR A 1 113 ? -7.648 -3.387 7.576 1.00 94.69 113 TYR A C 1
ATOM 861 O O . TYR A 1 113 ? -8.097 -4.471 7.954 1.00 94.69 113 TYR A O 1
ATOM 869 N N . TYR A 1 114 ? -8.308 -2.246 7.741 1.00 95.62 114 TYR A N 1
ATOM 870 C CA . TYR A 1 114 ? -9.545 -2.146 8.509 1.00 95.62 114 TYR A CA 1
ATOM 871 C C . TYR A 1 114 ? -10.666 -1.459 7.732 1.00 95.62 114 TYR A C 1
ATOM 873 O O . TYR A 1 114 ? -10.438 -0.582 6.900 1.00 95.62 114 TYR A O 1
ATOM 881 N N . ILE A 1 115 ? -11.902 -1.828 8.059 1.00 96.25 115 ILE A N 1
ATOM 882 C CA . ILE A 1 115 ? -13.109 -1.101 7.669 1.00 96.25 115 ILE A CA 1
ATOM 883 C C . ILE A 1 115 ? -13.717 -0.464 8.905 1.00 96.25 115 ILE A C 1
ATOM 885 O O . ILE A 1 115 ? -13.997 -1.147 9.892 1.00 96.25 115 ILE A O 1
ATOM 889 N N . LYS A 1 116 ? -13.965 0.842 8.833 1.00 94.00 116 LYS A N 1
ATOM 890 C CA . LYS A 1 116 ? -14.709 1.569 9.856 1.00 94.00 116 LYS A CA 1
ATOM 891 C C . LYS A 1 116 ? -16.209 1.468 9.602 1.00 94.00 116 LYS A C 1
ATOM 893 O O . LYS A 1 116 ? -16.704 1.916 8.569 1.00 94.00 116 LYS A O 1
ATOM 898 N N . SER A 1 117 ? -16.942 0.953 10.584 1.00 90.38 117 SER A N 1
ATOM 899 C CA . SER A 1 117 ? -18.406 0.912 10.585 1.00 90.38 117 SER A CA 1
ATOM 900 C C . SER A 1 117 ? -18.936 1.394 11.935 1.00 90.38 117 SER A C 1
ATOM 902 O O . SER A 1 117 ? -18.947 0.654 12.919 1.00 90.38 117 SER A O 1
ATOM 904 N N . GLY A 1 118 ? -19.380 2.653 11.987 1.00 87.12 118 GLY A N 1
ATOM 905 C CA . GLY A 1 118 ? -19.703 3.322 13.248 1.00 87.12 118 GLY A CA 1
ATOM 906 C C . GLY A 1 118 ? -18.440 3.544 14.083 1.00 87.12 118 GLY A C 1
ATOM 907 O O . GLY A 1 118 ? -17.480 4.142 13.594 1.00 87.12 118 GLY A O 1
ATOM 908 N N . ASP A 1 119 ? -18.445 3.034 15.314 1.00 85.06 119 ASP A N 1
ATOM 909 C CA . ASP A 1 119 ? -17.322 3.138 16.258 1.00 85.06 119 ASP A CA 1
ATOM 910 C C . ASP A 1 119 ? -16.372 1.926 16.212 1.00 85.06 119 ASP A C 1
ATOM 912 O O . ASP A 1 119 ? -15.403 1.872 16.966 1.00 85.06 119 ASP A O 1
ATOM 916 N N . ALA A 1 120 ? -16.642 0.944 15.346 1.00 89.25 120 ALA A N 1
ATOM 917 C CA . ALA A 1 120 ? -15.839 -0.268 15.221 1.00 89.25 120 ALA A CA 1
ATOM 918 C C . ALA A 1 120 ? -14.904 -0.209 14.007 1.00 89.25 120 ALA A C 1
ATOM 920 O O . ALA A 1 120 ? -15.295 0.260 12.933 1.00 89.25 120 ALA A O 1
ATOM 921 N N . TYR A 1 121 ? -13.702 -0.757 14.183 1.00 93.88 121 TYR A N 1
ATOM 922 C CA . TYR A 1 121 ? -12.738 -1.021 13.118 1.00 93.88 121 TYR A CA 1
ATOM 923 C C . TYR A 1 121 ? -12.561 -2.532 12.997 1.00 93.88 121 TYR A C 1
ATOM 925 O O . TYR A 1 121 ? -12.092 -3.172 13.938 1.00 93.88 121 TYR A O 1
ATOM 933 N N . THR A 1 122 ? -12.953 -3.098 11.859 1.00 94.69 122 THR A N 1
ATOM 934 C CA . THR A 1 122 ? -12.903 -4.545 11.614 1.00 94.69 122 THR A CA 1
ATOM 935 C C . THR A 1 122 ? -11.848 -4.860 10.570 1.00 94.69 122 THR A C 1
ATOM 937 O O . THR A 1 122 ? -11.866 -4.290 9.481 1.00 94.69 122 THR A O 1
ATOM 940 N N . HIS A 1 123 ? -10.943 -5.778 10.889 1.00 94.56 123 HIS A N 1
ATOM 941 C CA . HIS A 1 123 ? -9.886 -6.208 9.992 1.00 94.56 123 HIS A CA 1
ATOM 942 C C . HIS A 1 123 ? -10.469 -6.966 8.792 1.00 94.56 123 HIS A C 1
ATOM 944 O O . HIS A 1 123 ? -11.193 -7.942 8.978 1.00 94.56 123 HIS A O 1
ATOM 950 N N . THR A 1 124 ? -10.130 -6.588 7.558 1.00 93.88 124 THR A N 1
ATOM 951 C CA . THR A 1 124 ? -10.773 -7.153 6.348 1.00 93.88 124 THR A CA 1
ATOM 952 C C . THR A 1 124 ? -10.455 -8.630 6.117 1.00 93.88 124 THR A C 1
ATOM 954 O O . THR A 1 124 ? -11.292 -9.382 5.630 1.00 93.88 124 THR A O 1
ATOM 957 N N . ILE A 1 125 ? -9.242 -9.054 6.482 1.00 89.44 125 ILE A N 1
ATOM 958 C CA . ILE A 1 125 ? -8.784 -10.441 6.315 1.00 89.44 125 ILE A CA 1
ATOM 959 C C . ILE A 1 125 ? -9.186 -11.336 7.500 1.00 89.44 125 ILE A C 1
ATOM 961 O O . ILE A 1 125 ? -9.767 -12.402 7.298 1.00 89.44 125 ILE A O 1
ATOM 965 N N . THR A 1 126 ? -8.875 -10.944 8.742 1.00 90.12 126 THR A N 1
ATOM 966 C CA . THR A 1 126 ? -9.099 -11.795 9.928 1.00 90.12 126 THR A CA 1
ATOM 967 C C . THR A 1 126 ? -10.492 -11.643 10.541 1.00 90.12 126 THR A C 1
ATOM 969 O O . THR A 1 126 ? -10.905 -12.507 11.312 1.00 90.12 126 THR A O 1
ATOM 972 N N . ASN A 1 127 ? -11.238 -10.591 10.184 1.00 91.44 127 ASN A N 1
ATOM 973 C CA . ASN A 1 127 ? -12.497 -10.179 10.819 1.00 91.44 127 ASN A CA 1
ATOM 974 C C . ASN A 1 127 ? -12.375 -9.840 12.316 1.00 91.44 127 ASN A C 1
ATOM 976 O O . ASN A 1 127 ? -13.383 -9.767 13.023 1.00 91.44 127 ASN A O 1
ATOM 980 N N . GLU A 1 128 ? -11.157 -9.630 12.815 1.00 90.56 128 GLU A N 1
ATOM 981 C CA . GLU A 1 128 ? -10.922 -9.189 14.189 1.00 90.56 128 GLU A CA 1
ATOM 982 C C . GLU A 1 128 ? -11.273 -7.707 14.344 1.00 90.56 128 GLU A C 1
ATOM 984 O O . GLU A 1 128 ? -11.065 -6.908 13.432 1.00 90.56 128 GLU A O 1
ATOM 989 N N . ASN A 1 129 ? -11.820 -7.333 15.500 1.00 90.25 129 ASN A N 1
ATOM 990 C CA . ASN A 1 129 ? -12.118 -5.937 15.807 1.00 90.25 129 ASN A CA 1
ATOM 991 C C . ASN A 1 129 ? -10.987 -5.327 16.628 1.00 90.25 129 ASN A C 1
ATOM 993 O O . ASN A 1 129 ? -10.516 -5.950 17.580 1.00 90.25 129 ASN A O 1
ATOM 997 N N . LEU A 1 130 ? -10.609 -4.098 16.292 1.00 87.12 130 LEU A N 1
ATOM 998 C CA . LEU A 1 130 ? -9.666 -3.317 17.081 1.00 87.12 130 LEU A CA 1
ATOM 999 C C . LEU A 1 130 ? -10.378 -2.743 18.315 1.00 87.12 130 LEU A C 1
ATOM 1001 O O . LEU A 1 130 ? -11.458 -2.155 18.186 1.00 87.12 130 LEU A O 1
ATOM 1005 N N . ASN A 1 131 ? -9.799 -2.904 19.509 1.00 79.25 131 ASN A N 1
ATOM 1006 C CA . ASN A 1 131 ? -10.380 -2.313 20.714 1.00 79.25 131 ASN A CA 1
ATOM 1007 C C . ASN A 1 131 ? -10.067 -0.816 20.781 1.00 79.25 131 ASN A C 1
ATOM 1009 O O . ASN A 1 131 ? -9.074 -0.344 20.239 1.00 79.25 131 ASN A O 1
ATOM 1013 N N . VAL A 1 132 ? -10.893 -0.058 21.504 1.00 71.50 132 VAL A N 1
ATOM 1014 C CA . VAL A 1 132 ? -10.734 1.404 21.642 1.00 71.50 132 VAL A CA 1
ATOM 1015 C C . VAL A 1 132 ? -9.386 1.791 22.267 1.00 71.50 132 VAL A C 1
ATOM 1017 O O . VAL A 1 132 ? -8.823 2.820 21.905 1.00 71.50 132 VAL A O 1
ATOM 1020 N N . GLU A 1 133 ? -8.862 0.975 23.182 1.00 73.88 133 GLU A N 1
ATOM 1021 C CA . GLU A 1 133 ? -7.544 1.184 23.800 1.00 73.88 133 GLU A CA 1
ATOM 1022 C C . GLU A 1 133 ? -6.408 1.027 22.773 1.00 73.88 133 GLU A C 1
ATOM 1024 O O . GLU A 1 133 ? -5.483 1.836 22.762 1.00 73.88 133 GLU A O 1
ATOM 1029 N N . ASP A 1 134 ? -6.546 0.077 21.844 1.00 78.75 134 ASP A N 1
ATOM 1030 C CA . ASP A 1 134 ? -5.574 -0.183 20.776 1.00 78.75 134 ASP A CA 1
ATOM 1031 C C . ASP A 1 134 ? -5.584 0.933 19.711 1.00 78.75 134 ASP A C 1
ATOM 1033 O O . ASP A 1 134 ? -4.578 1.176 19.050 1.00 78.75 134 ASP A O 1
ATOM 1037 N N . VAL A 1 135 ? -6.702 1.657 19.552 1.00 81.81 135 VAL A N 1
ATOM 1038 C CA . VAL A 1 135 ? -6.805 2.783 18.603 1.00 81.81 135 VAL A CA 1
ATOM 1039 C C . VAL A 1 135 ? -5.870 3.927 18.994 1.00 81.81 135 VAL A C 1
ATOM 1041 O O . VAL A 1 135 ? -5.255 4.522 18.117 1.00 81.81 135 VAL A O 1
ATOM 1044 N N . ALA A 1 136 ? -5.743 4.247 20.287 1.00 84.06 136 ALA A N 1
ATOM 1045 C CA . ALA A 1 136 ? -4.875 5.340 20.732 1.00 84.06 136 ALA A CA 1
ATOM 1046 C C . ALA A 1 136 ? -3.391 5.039 20.461 1.00 84.06 136 ALA A C 1
ATOM 1048 O O . ALA A 1 136 ? -2.674 5.900 19.960 1.00 84.06 136 ALA A O 1
ATOM 1049 N N . GLU A 1 137 ? -2.952 3.806 20.723 1.00 83.88 137 GLU A N 1
ATOM 1050 C CA . GLU A 1 137 ? -1.602 3.348 20.371 1.00 83.88 137 GLU A CA 1
ATOM 1051 C C . GLU A 1 137 ? -1.400 3.329 18.847 1.00 83.88 137 GLU A C 1
ATOM 1053 O O . GLU A 1 137 ? -0.363 3.756 18.340 1.00 83.88 137 GLU A O 1
ATOM 1058 N N . ALA A 1 138 ? -2.419 2.914 18.091 1.00 86.75 138 ALA A N 1
ATOM 1059 C CA . ALA A 1 138 ? -2.354 2.886 16.635 1.00 86.75 138 ALA A CA 1
ATOM 1060 C C . ALA A 1 138 ? -2.243 4.287 15.998 1.00 86.75 138 ALA A C 1
ATOM 1062 O O . ALA A 1 138 ? -1.665 4.407 14.915 1.00 86.75 138 ALA A O 1
ATOM 1063 N N . VAL A 1 139 ? -2.734 5.345 16.657 1.00 91.50 139 VAL A N 1
ATOM 1064 C CA . VAL A 1 139 ? -2.486 6.746 16.257 1.00 91.50 139 VAL A CA 1
ATOM 1065 C C . VAL A 1 139 ? -1.001 7.088 16.399 1.00 91.50 139 VAL A C 1
ATOM 1067 O O . VAL A 1 139 ? -0.392 7.557 15.443 1.00 91.50 139 VAL A O 1
ATOM 1070 N N . GLU A 1 140 ? -0.375 6.787 17.541 1.00 89.62 140 GLU A N 1
ATOM 1071 C CA . GLU A 1 140 ? 1.057 7.069 17.741 1.00 89.62 140 GLU A CA 1
ATOM 1072 C C . GLU A 1 140 ? 1.938 6.319 16.725 1.00 89.62 140 GLU A C 1
ATOM 1074 O O . GLU A 1 140 ? 2.903 6.871 16.188 1.00 89.62 140 GLU A O 1
ATOM 1079 N N . ILE A 1 141 ? 1.578 5.070 16.408 1.00 88.88 141 ILE A N 1
ATOM 1080 C CA . ILE A 1 141 ? 2.249 4.279 15.367 1.00 88.88 141 ILE A CA 1
ATOM 1081 C C . ILE A 1 141 ? 2.059 4.916 13.984 1.00 88.88 141 ILE A C 1
ATOM 1083 O O . ILE A 1 141 ? 3.020 4.989 13.217 1.00 88.88 141 ILE A O 1
ATOM 1087 N N . SER A 1 142 ? 0.850 5.388 13.669 1.00 93.81 142 SER A N 1
ATOM 1088 C CA . SER A 1 142 ? 0.537 6.049 12.393 1.00 93.81 142 SER A CA 1
ATOM 1089 C C . SER A 1 142 ? 1.366 7.327 12.209 1.00 93.81 142 SER A C 1
ATOM 1091 O O . SER A 1 142 ? 1.995 7.508 11.166 1.00 93.81 142 SER A O 1
ATOM 1093 N N . ASP A 1 143 ? 1.473 8.160 13.249 1.00 93.75 143 ASP A N 1
ATOM 1094 C CA . ASP A 1 143 ? 2.307 9.371 13.242 1.00 93.75 143 ASP A CA 1
ATOM 1095 C C . ASP A 1 143 ? 3.792 9.053 13.024 1.00 93.75 143 ASP A C 1
ATOM 1097 O O . ASP A 1 143 ? 4.479 9.704 12.224 1.00 93.75 143 ASP A O 1
ATOM 1101 N N . SER A 1 144 ? 4.300 8.032 13.722 1.00 92.50 144 SER A N 1
ATOM 1102 C CA . SER A 1 144 ? 5.688 7.597 13.570 1.00 92.50 144 SER A CA 1
ATOM 1103 C C . SER A 1 144 ? 5.954 7.063 12.164 1.00 92.50 144 SER A C 1
ATOM 1105 O O . SER A 1 144 ? 6.977 7.403 11.573 1.00 92.50 144 SER A O 1
ATOM 1107 N N . LEU A 1 145 ? 5.052 6.244 11.615 1.00 91.69 145 LEU A N 1
ATOM 1108 C CA . LEU A 1 145 ? 5.197 5.684 10.274 1.00 91.69 145 LEU A CA 1
ATOM 1109 C C . LEU A 1 145 ? 5.185 6.784 9.212 1.00 91.69 145 LEU A C 1
ATOM 1111 O O . LEU A 1 145 ? 6.049 6.785 8.336 1.00 91.69 145 LEU A O 1
ATOM 1115 N N . ASN A 1 146 ? 4.252 7.734 9.308 1.00 94.69 146 ASN A N 1
ATOM 1116 C CA . ASN A 1 146 ? 4.191 8.854 8.377 1.00 94.69 146 ASN A CA 1
ATOM 1117 C C . ASN A 1 146 ? 5.490 9.677 8.411 1.00 94.69 146 ASN A C 1
ATOM 1119 O O . ASN A 1 146 ? 6.079 9.968 7.371 1.00 94.69 146 ASN A O 1
ATOM 1123 N N . THR A 1 147 ? 6.003 9.968 9.611 1.00 94.38 147 THR A N 1
ATOM 1124 C CA . THR A 1 147 ? 7.277 10.686 9.778 1.00 94.38 147 THR A CA 1
ATOM 1125 C C . THR A 1 147 ? 8.430 9.973 9.063 1.00 94.38 147 THR A C 1
ATOM 1127 O O . THR A 1 147 ? 9.175 10.605 8.313 1.00 94.38 147 THR A O 1
ATOM 1130 N N . GLU A 1 148 ? 8.563 8.657 9.242 1.00 91.88 148 GLU A N 1
ATOM 1131 C CA . GLU A 1 148 ? 9.606 7.862 8.581 1.00 91.88 148 GLU A CA 1
ATOM 1132 C C . GLU A 1 148 ? 9.423 7.822 7.053 1.00 91.88 148 GLU A C 1
ATOM 1134 O O . GLU A 1 148 ? 10.391 7.960 6.301 1.00 91.88 148 GLU A O 1
ATOM 1139 N N . LEU A 1 149 ? 8.183 7.706 6.565 1.00 92.75 149 LEU A N 1
ATOM 1140 C CA . LEU A 1 149 ? 7.888 7.747 5.131 1.00 92.75 149 LEU A CA 1
ATOM 1141 C C . LEU A 1 149 ? 8.262 9.094 4.510 1.00 92.75 149 LEU A C 1
ATOM 1143 O O . LEU A 1 149 ? 8.853 9.115 3.430 1.00 92.75 149 LEU A O 1
ATOM 1147 N N . ILE A 1 150 ? 7.967 10.206 5.186 1.00 92.88 150 ILE A N 1
ATOM 1148 C CA . ILE A 1 150 ? 8.332 11.554 4.732 1.00 92.88 150 ILE A CA 1
ATOM 1149 C C . ILE A 1 150 ? 9.857 11.721 4.675 1.00 92.88 150 ILE A C 1
ATOM 1151 O O . ILE A 1 150 ? 10.364 12.349 3.746 1.00 92.88 150 ILE A O 1
ATOM 1155 N N . VAL A 1 151 ? 10.613 11.134 5.611 1.00 90.56 151 VAL A N 1
ATOM 1156 C CA . VAL A 1 151 ? 12.089 1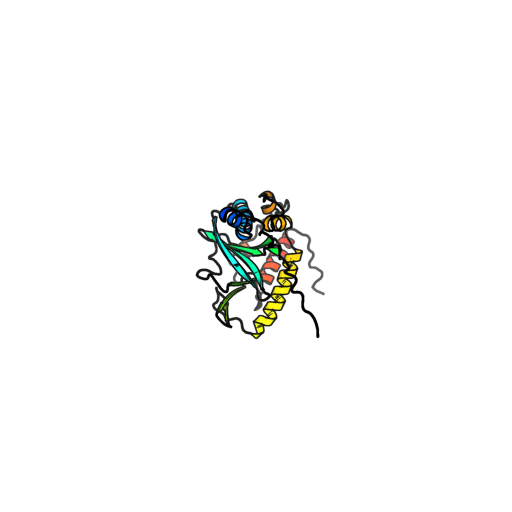1.136 5.557 1.00 90.56 151 VAL A CA 1
ATOM 1157 C C . VAL A 1 151 ? 12.608 10.358 4.342 1.00 90.56 151 VAL A C 1
ATOM 1159 O O . VAL A 1 151 ? 13.602 10.755 3.733 1.00 90.56 151 VAL A O 1
ATOM 1162 N N . CYS A 1 152 ? 11.932 9.276 3.953 1.00 83.81 152 CYS A N 1
ATOM 1163 C CA . CYS A 1 152 ? 12.272 8.452 2.790 1.00 83.81 152 CYS A CA 1
ATOM 1164 C C . CYS A 1 152 ? 11.638 8.925 1.468 1.00 83.81 152 CYS A C 1
ATOM 1166 O O . CYS A 1 152 ? 11.530 8.131 0.532 1.00 83.81 152 CYS A O 1
ATOM 1168 N N . LYS A 1 153 ? 11.228 10.195 1.380 1.00 90.06 153 LYS A N 1
ATOM 1169 C CA . LYS A 1 153 ? 10.561 10.778 0.210 1.00 90.06 153 LYS A CA 1
ATOM 1170 C C . LYS A 1 153 ? 11.308 10.522 -1.106 1.00 90.06 153 LYS A C 1
ATOM 1172 O O . LYS A 1 153 ? 12.495 10.830 -1.238 1.00 90.06 153 LYS A O 1
ATOM 1177 N N . ASP A 1 154 ? 10.583 10.030 -2.110 1.00 89.62 154 ASP A N 1
ATOM 1178 C CA . ASP A 1 154 ? 11.032 10.023 -3.500 1.00 89.62 154 ASP A CA 1
ATOM 1179 C C . ASP A 1 154 ? 10.647 11.347 -4.164 1.00 89.62 154 ASP A C 1
ATOM 1181 O O . ASP A 1 154 ? 9.554 11.522 -4.702 1.00 89.62 154 ASP A O 1
ATOM 1185 N N . GLU A 1 155 ? 11.581 12.295 -4.122 1.00 90.31 155 GLU A N 1
ATOM 1186 C CA . GLU A 1 155 ? 11.415 13.635 -4.690 1.00 90.31 155 GLU A CA 1
ATOM 1187 C C . GLU A 1 155 ? 10.989 13.618 -6.164 1.00 90.31 155 GLU A C 1
ATOM 1189 O O . GLU A 1 155 ? 10.264 14.506 -6.603 1.00 90.31 155 GLU A O 1
ATOM 1194 N N . ALA A 1 156 ? 11.419 12.636 -6.959 1.00 89.38 156 ALA A N 1
ATOM 1195 C CA . ALA A 1 156 ? 11.059 12.601 -8.373 1.00 89.38 156 ALA A CA 1
ATOM 1196 C C . ALA A 1 156 ? 9.589 12.199 -8.562 1.00 89.38 156 ALA A C 1
ATOM 1198 O O . ALA A 1 156 ? 8.885 12.805 -9.369 1.00 89.38 156 ALA A O 1
ATOM 1199 N N . VAL A 1 157 ? 9.120 11.222 -7.782 1.00 91.31 157 VAL A N 1
ATOM 1200 C CA . VAL A 1 157 ? 7.710 10.812 -7.768 1.00 91.31 157 VAL A CA 1
ATOM 1201 C C . VAL A 1 157 ? 6.830 11.926 -7.208 1.00 91.31 157 VAL A C 1
ATOM 1203 O O . VAL A 1 157 ? 5.836 12.284 -7.835 1.00 91.31 157 VAL A O 1
ATOM 1206 N N . VAL A 1 158 ? 7.209 12.526 -6.075 1.00 92.56 158 VAL A N 1
ATOM 1207 C CA . VAL A 1 158 ? 6.434 13.612 -5.454 1.00 92.56 158 VAL A CA 1
ATOM 1208 C C . VAL A 1 158 ? 6.319 14.815 -6.382 1.00 92.56 158 VAL A C 1
ATOM 1210 O O . VAL A 1 158 ? 5.214 15.299 -6.601 1.00 92.56 158 VAL A O 1
ATOM 1213 N N . ASN A 1 159 ? 7.416 15.254 -7.008 1.00 91.50 159 ASN A N 1
ATOM 1214 C CA . ASN A 1 159 ? 7.364 16.375 -7.950 1.00 91.50 159 ASN A CA 1
ATOM 1215 C C . ASN A 1 159 ? 6.428 16.107 -9.136 1.00 91.50 159 ASN A C 1
ATOM 1217 O O . ASN A 1 159 ? 5.751 17.025 -9.601 1.00 91.50 159 ASN A O 1
ATOM 1221 N N . PHE A 1 160 ? 6.353 14.863 -9.605 1.00 91.81 160 PHE A N 1
ATOM 1222 C CA . PHE A 1 160 ? 5.405 14.486 -10.644 1.00 91.81 160 PHE A CA 1
ATOM 1223 C C . PHE A 1 160 ? 3.956 14.509 -10.133 1.00 91.81 160 PHE A C 1
ATOM 1225 O O . PHE A 1 160 ? 3.112 15.175 -10.735 1.00 91.81 160 PHE A O 1
ATOM 1232 N N . ILE A 1 161 ? 3.677 13.870 -8.990 1.00 91.94 161 ILE A N 1
ATOM 1233 C CA . ILE A 1 161 ? 2.344 13.833 -8.358 1.00 91.94 161 ILE A CA 1
ATOM 1234 C C . ILE A 1 161 ? 1.826 15.257 -8.081 1.00 91.94 161 ILE A C 1
ATOM 1236 O O . ILE A 1 161 ? 0.690 15.591 -8.423 1.00 91.94 161 ILE A O 1
ATOM 1240 N N . GLU A 1 162 ? 2.673 16.143 -7.557 1.00 91.00 162 GLU A N 1
ATOM 1241 C CA . GLU A 1 162 ? 2.337 17.549 -7.297 1.00 91.00 162 GLU A CA 1
ATOM 1242 C C . GLU A 1 162 ? 2.175 18.381 -8.584 1.00 91.00 162 GLU A C 1
ATOM 1244 O O . GLU A 1 162 ? 1.576 19.453 -8.562 1.00 91.00 162 GLU A O 1
ATOM 1249 N N . GLY A 1 163 ? 2.628 17.876 -9.738 1.00 88.38 163 GLY A N 1
ATOM 1250 C CA . GLY A 1 163 ? 2.561 18.580 -11.024 1.00 88.38 163 GLY A CA 1
ATOM 1251 C C . GLY A 1 163 ? 3.681 19.593 -11.248 1.00 88.38 163 GLY A C 1
ATOM 1252 O O . GLY A 1 163 ? 3.580 20.422 -12.149 1.00 88.38 163 GLY A O 1
ATOM 1253 N N . ASN A 1 164 ? 4.757 19.516 -10.464 1.00 87.31 164 ASN A N 1
ATOM 1254 C CA . ASN A 1 164 ? 5.973 20.300 -10.677 1.00 87.31 164 ASN A CA 1
ATOM 1255 C C . ASN A 1 164 ? 6.736 19.821 -11.929 1.00 87.31 164 ASN A C 1
ATOM 1257 O O . ASN A 1 164 ? 7.526 20.575 -12.499 1.00 87.31 164 ASN A O 1
ATOM 1261 N N . THR A 1 165 ? 6.489 18.584 -12.379 1.00 85.75 165 THR A N 1
ATOM 1262 C CA . THR A 1 165 ? 6.988 18.028 -13.644 1.00 85.75 165 THR A CA 1
ATOM 1263 C C . THR A 1 165 ? 5.856 17.411 -14.464 1.00 85.75 165 THR A C 1
ATOM 1265 O O . THR A 1 165 ? 4.936 16.807 -13.922 1.00 85.75 165 THR A O 1
ATOM 1268 N N . SER A 1 166 ? 5.931 17.550 -15.791 1.00 76.62 166 SER A N 1
ATOM 1269 C CA . SER A 1 166 ? 4.928 17.024 -16.731 1.00 76.62 166 SER A CA 1
ATOM 1270 C C . SER A 1 166 ? 5.220 15.606 -17.225 1.00 76.62 166 SER A C 1
ATOM 1272 O O . SER A 1 166 ? 4.340 14.962 -17.782 1.00 76.62 166 SER A O 1
ATOM 1274 N N . GLU A 1 167 ? 6.452 15.125 -17.060 1.00 76.12 167 GLU A N 1
ATOM 1275 C CA . GLU A 1 167 ? 6.877 13.800 -17.514 1.00 76.12 167 GLU A CA 1
ATOM 1276 C C . GLU A 1 167 ? 7.341 12.963 -16.320 1.00 76.12 167 GLU A C 1
ATOM 1278 O O . GLU A 1 167 ? 8.136 13.427 -15.497 1.00 76.12 167 GLU A O 1
ATOM 1283 N N . PHE A 1 168 ? 6.864 11.719 -16.249 1.00 80.38 168 PHE A N 1
ATOM 1284 C CA . PHE A 1 168 ? 7.372 10.702 -15.336 1.00 80.38 168 PHE A CA 1
ATOM 1285 C C . PHE A 1 168 ? 8.213 9.701 -16.130 1.00 80.38 168 PHE A C 1
ATOM 1287 O O . PHE A 1 168 ? 7.691 8.945 -16.947 1.00 80.38 168 PHE A O 1
ATOM 1294 N N . SER A 1 169 ? 9.533 9.715 -15.932 1.00 67.56 169 SER A N 1
ATOM 1295 C CA . SER A 1 169 ? 10.426 8.788 -16.634 1.00 67.56 169 SER A CA 1
ATOM 1296 C C . SER A 1 169 ? 10.393 7.403 -15.988 1.00 67.56 169 SER A C 1
ATOM 1298 O O . SER A 1 169 ? 10.612 7.277 -14.781 1.00 67.56 169 SER A O 1
ATOM 1300 N N . THR A 1 170 ? 10.221 6.356 -16.800 1.00 60.28 170 THR A N 1
ATOM 1301 C CA . THR A 1 170 ? 10.350 4.944 -16.398 1.00 60.28 170 THR A CA 1
ATOM 1302 C C . THR A 1 170 ? 11.704 4.622 -15.762 1.00 60.28 170 THR A C 1
ATOM 1304 O O . THR A 1 170 ? 11.761 3.783 -14.867 1.00 60.28 170 THR A O 1
ATOM 1307 N N . ASP A 1 171 ? 12.774 5.349 -16.112 1.00 55.12 171 ASP A N 1
ATOM 1308 C CA . ASP A 1 171 ? 14.096 5.180 -15.482 1.00 55.12 171 ASP A CA 1
ATOM 1309 C C . ASP A 1 171 ? 14.078 5.514 -13.976 1.00 55.12 171 ASP A C 1
ATOM 1311 O O . ASP A 1 171 ? 14.888 5.005 -13.195 1.00 55.12 171 ASP A O 1
ATOM 1315 N N . THR A 1 172 ? 13.125 6.351 -13.549 1.00 53.81 172 THR A N 1
ATOM 1316 C CA . THR A 1 172 ? 12.902 6.705 -12.139 1.00 53.81 172 THR A CA 1
ATOM 1317 C C . THR A 1 172 ? 12.249 5.548 -11.379 1.00 53.81 172 THR A C 1
ATOM 1319 O O . THR A 1 172 ? 12.654 5.250 -10.256 1.00 53.81 172 THR A O 1
ATOM 1322 N N . ALA A 1 173 ? 11.317 4.823 -12.011 1.00 48.84 173 ALA A N 1
ATOM 1323 C CA . ALA A 1 173 ? 10.675 3.632 -11.441 1.00 48.84 173 ALA A CA 1
ATOM 1324 C C . ALA A 1 173 ? 11.639 2.434 -11.303 1.00 48.84 173 ALA A C 1
ATOM 1326 O O . ALA A 1 173 ? 11.438 1.556 -10.453 1.00 48.84 173 ALA A O 1
ATOM 1327 N N . THR A 1 174 ? 12.720 2.427 -12.092 1.00 46.97 174 THR A N 1
ATOM 1328 C CA . THR A 1 174 ? 13.798 1.428 -12.068 1.00 46.97 174 THR A CA 1
ATOM 1329 C C . THR A 1 174 ? 15.012 1.838 -11.235 1.00 46.97 174 THR A C 1
ATOM 1331 O O . THR A 1 174 ? 16.077 1.248 -11.413 1.00 46.97 174 THR A O 1
ATOM 1334 N N . ARG A 1 175 ? 14.903 2.781 -10.283 1.00 49.12 175 ARG A N 1
ATOM 1335 C CA . ARG A 1 175 ? 15.984 3.079 -9.313 1.00 49.12 175 ARG A CA 1
ATOM 1336 C C . ARG A 1 175 ? 16.224 1.934 -8.309 1.00 49.12 175 ARG A C 1
ATOM 1338 O O . ARG A 1 175 ? 16.423 2.154 -7.121 1.00 49.12 175 ARG A O 1
ATOM 1345 N N . SER A 1 176 ? 16.300 0.697 -8.792 1.00 43.06 176 SER A N 1
ATOM 1346 C CA . SER A 1 176 ? 17.280 -0.248 -8.287 1.00 43.06 176 SER A CA 1
ATOM 1347 C C . SER A 1 176 ? 18.641 0.364 -8.607 1.00 43.06 176 SER A C 1
ATOM 1349 O O . SER A 1 176 ? 19.027 0.505 -9.767 1.00 43.06 176 SER A O 1
ATOM 1351 N N . THR A 1 177 ? 19.358 0.822 -7.580 1.00 37.72 177 THR A N 1
ATOM 1352 C CA . THR A 1 177 ? 20.797 1.101 -7.687 1.00 37.72 177 THR A CA 1
ATOM 1353 C C . THR A 1 177 ? 21.442 0.005 -8.525 1.00 37.72 177 THR A C 1
ATOM 1355 O O . THR A 1 177 ? 21.063 -1.136 -8.300 1.00 37.72 177 THR A O 1
ATOM 1358 N N . ASN A 1 178 ? 22.378 0.324 -9.431 1.00 39.00 178 ASN A N 1
ATOM 1359 C CA . ASN A 1 178 ? 23.194 -0.621 -10.214 1.00 39.00 178 ASN A CA 1
ATOM 1360 C C . ASN A 1 178 ? 23.767 -1.759 -9.344 1.00 39.00 178 ASN A C 1
ATOM 1362 O O . ASN A 1 178 ? 24.939 -1.763 -8.968 1.00 39.00 178 ASN A O 1
ATOM 1366 N N . SER A 1 179 ? 22.925 -2.710 -8.981 1.00 47.59 179 SER A N 1
ATOM 1367 C CA . SER A 1 179 ? 23.191 -3.766 -8.035 1.00 47.59 179 SER A CA 1
ATOM 1368 C C . SER A 1 179 ? 23.014 -5.016 -8.852 1.00 47.59 179 SER A C 1
ATOM 1370 O O . SER A 1 179 ? 21.964 -5.275 -9.430 1.00 47.59 179 SER A O 1
ATOM 1372 N N . THR A 1 180 ? 24.112 -5.736 -9.017 1.00 48.34 180 THR A N 1
ATOM 1373 C CA . THR A 1 180 ? 24.045 -7.088 -9.544 1.00 48.34 180 THR A CA 1
ATOM 1374 C C . THR A 1 180 ? 23.103 -7.859 -8.626 1.00 48.34 180 THR A C 1
ATOM 1376 O O . THR A 1 180 ? 23.338 -7.871 -7.418 1.00 48.34 180 THR A O 1
ATOM 1379 N N . ASP A 1 181 ? 22.046 -8.464 -9.157 1.00 52.75 181 ASP A N 1
ATOM 1380 C CA . ASP A 1 181 ? 21.155 -9.279 -8.336 1.00 52.75 181 ASP A CA 1
ATOM 1381 C C . ASP A 1 181 ? 21.935 -10.472 -7.777 1.00 52.75 181 ASP A C 1
ATOM 1383 O O . ASP A 1 181 ? 22.478 -11.300 -8.515 1.00 52.75 181 ASP A O 1
ATOM 1387 N N . TYR A 1 182 ? 22.015 -10.560 -6.449 1.00 54.88 182 TYR A N 1
ATOM 1388 C CA . TYR A 1 182 ? 22.638 -11.687 -5.760 1.00 54.88 182 TYR A CA 1
ATOM 1389 C C . TYR A 1 182 ? 21.558 -12.570 -5.156 1.00 54.88 182 TYR A C 1
ATOM 1391 O O . TYR A 1 182 ? 21.057 -12.321 -4.060 1.00 54.88 182 TYR A O 1
ATOM 1399 N N . TRP A 1 183 ? 21.239 -13.643 -5.868 1.00 60.97 183 TRP A N 1
ATOM 1400 C CA . TRP A 1 183 ? 20.296 -14.646 -5.401 1.00 60.97 183 TRP A CA 1
ATOM 1401 C C . TRP A 1 183 ? 20.904 -15.500 -4.286 1.00 60.97 183 TRP A C 1
ATOM 1403 O O . TRP A 1 183 ? 22.023 -16.011 -4.400 1.00 60.97 183 TRP A O 1
ATOM 1413 N N . VAL A 1 184 ? 20.145 -15.710 -3.208 1.00 59.44 184 VAL A N 1
ATOM 1414 C CA . VAL A 1 184 ? 20.500 -16.693 -2.178 1.00 59.44 184 VAL A CA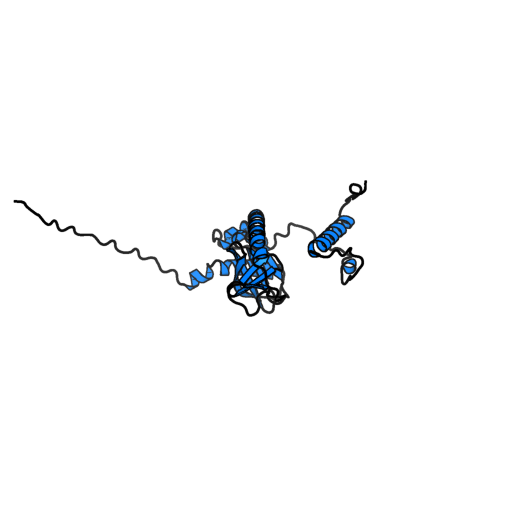 1
ATOM 1415 C C . VAL A 1 184 ? 20.284 -18.089 -2.767 1.00 59.44 184 VAL A C 1
ATOM 1417 O O . VAL A 1 184 ? 19.173 -18.610 -2.794 1.00 59.44 184 VAL A O 1
ATOM 1420 N N . THR A 1 185 ? 21.361 -18.731 -3.218 1.00 63.22 185 THR A N 1
ATOM 1421 C CA . THR A 1 185 ? 21.336 -20.064 -3.860 1.00 63.22 185 THR A CA 1
ATOM 1422 C C . THR A 1 185 ? 20.809 -21.185 -2.957 1.00 63.22 185 THR A C 1
ATOM 1424 O O . THR A 1 185 ? 20.449 -22.255 -3.437 1.00 63.22 185 THR A O 1
ATOM 1427 N N . SER A 1 186 ? 20.727 -20.942 -1.646 1.00 63.78 186 SER A N 1
ATOM 1428 C CA . SER A 1 186 ? 20.193 -21.867 -0.638 1.00 63.78 186 SER A CA 1
ATOM 1429 C C . SER A 1 186 ? 18.788 -21.491 -0.150 1.00 63.78 186 SER A C 1
ATOM 1431 O O . SER A 1 186 ? 18.412 -21.852 0.963 1.00 63.78 186 SER A O 1
ATOM 1433 N N . TYR A 1 187 ? 17.991 -20.786 -0.963 1.00 66.62 187 TYR A N 1
ATOM 1434 C CA . TYR A 1 187 ? 16.614 -20.394 -0.621 1.00 66.62 187 TYR A CA 1
ATOM 1435 C C . TYR A 1 187 ? 15.728 -21.579 -0.188 1.00 66.62 187 TYR A C 1
ATOM 1437 O O . TYR A 1 187 ? 14.842 -21.417 0.649 1.00 66.62 187 TYR A O 1
ATOM 1445 N N . THR A 1 188 ? 16.004 -22.789 -0.684 1.00 69.38 188 THR A N 1
ATOM 1446 C CA . THR A 1 188 ? 15.318 -24.033 -0.291 1.00 69.38 188 THR A CA 1
ATOM 1447 C C . THR A 1 188 ? 15.462 -24.361 1.195 1.00 69.38 188 THR A C 1
ATOM 1449 O O . THR A 1 188 ? 14.637 -25.083 1.742 1.00 69.38 188 THR A O 1
ATOM 1452 N N . TRP A 1 189 ? 16.470 -23.808 1.880 1.00 63.78 189 TRP A N 1
ATOM 1453 C CA . TRP A 1 189 ? 16.601 -23.907 3.335 1.00 63.78 189 TRP A CA 1
ATOM 1454 C C . TRP A 1 189 ? 15.502 -23.133 4.080 1.00 63.78 189 TRP A C 1
ATOM 1456 O O . TRP A 1 189 ? 15.158 -23.500 5.199 1.00 63.78 189 TRP A O 1
ATOM 1466 N N . LEU A 1 190 ? 14.952 -22.077 3.472 1.00 67.75 190 LEU A N 1
ATOM 1467 C CA . LEU A 1 190 ? 13.857 -21.265 4.022 1.00 67.75 190 LEU A CA 1
ATOM 1468 C C . LEU A 1 190 ? 12.489 -21.760 3.544 1.00 67.75 190 LEU A C 1
ATOM 1470 O O . LEU A 1 190 ? 11.497 -21.628 4.257 1.00 67.75 190 LEU A O 1
ATOM 1474 N N . GLN A 1 191 ? 12.435 -22.346 2.349 1.00 65.69 191 GLN A N 1
ATOM 1475 C CA . GLN A 1 191 ? 11.195 -22.791 1.727 1.00 65.69 191 GLN A CA 1
ATOM 1476 C C . GLN A 1 191 ? 10.540 -23.939 2.513 1.00 65.69 191 GLN A C 1
ATOM 1478 O O . GLN A 1 191 ? 11.185 -24.935 2.835 1.00 65.69 191 GLN A O 1
ATOM 1483 N N . ASN A 1 192 ? 9.236 -23.818 2.789 1.00 64.25 192 ASN A N 1
ATOM 1484 C CA . ASN A 1 192 ? 8.393 -24.850 3.416 1.00 64.25 192 ASN A CA 1
ATOM 1485 C C . ASN A 1 192 ? 8.877 -25.372 4.782 1.00 64.25 192 ASN A C 1
ATOM 1487 O O . ASN A 1 192 ? 8.453 -26.442 5.227 1.00 64.25 192 ASN A O 1
ATOM 1491 N N . ARG A 1 193 ? 9.763 -24.648 5.471 1.00 63.78 193 ARG A N 1
ATOM 1492 C CA . ARG A 1 193 ? 10.224 -25.061 6.796 1.00 63.78 193 ARG A CA 1
ATOM 1493 C C . ARG A 1 193 ? 9.181 -24.706 7.852 1.00 63.78 193 ARG A C 1
ATOM 1495 O O . ARG A 1 193 ? 8.862 -23.543 8.070 1.00 63.78 193 ARG A O 1
ATOM 1502 N N . THR A 1 194 ? 8.728 -25.721 8.572 1.00 63.53 194 THR A N 1
ATOM 1503 C CA . THR A 1 194 ? 7.774 -25.595 9.685 1.00 63.53 194 THR A CA 1
ATOM 1504 C C . THR A 1 194 ? 8.438 -25.725 11.061 1.00 63.53 194 THR A C 1
ATOM 1506 O O . THR A 1 194 ? 7.780 -25.566 12.082 1.00 63.53 194 THR A O 1
ATOM 1509 N N . SER A 1 195 ? 9.744 -26.016 11.115 1.00 61.62 195 SER A N 1
ATOM 1510 C CA . SER A 1 195 ? 10.521 -26.191 12.351 1.00 61.62 195 SER A CA 1
ATOM 1511 C C . SER A 1 195 ? 12.014 -25.878 12.139 1.00 61.62 195 SER A C 1
ATOM 1513 O O . SER A 1 195 ? 12.468 -25.697 11.006 1.00 61.62 195 SER A O 1
ATOM 1515 N N . GLY A 1 196 ? 12.796 -25.774 13.223 1.00 59.22 196 GLY A N 1
ATOM 1516 C CA . GLY A 1 196 ? 14.234 -25.444 13.157 1.00 59.22 196 GLY A CA 1
ATOM 1517 C C . GLY A 1 196 ? 14.539 -23.956 12.940 1.00 59.22 196 GLY A C 1
ATOM 1518 O O . GLY A 1 196 ? 15.691 -23.584 12.709 1.00 59.22 196 GLY A O 1
ATOM 1519 N N . PHE A 1 197 ? 13.501 -23.131 13.019 1.00 58.91 197 PHE A N 1
ATOM 1520 C CA . PHE A 1 197 ? 13.544 -21.701 13.280 1.00 58.91 197 PHE A CA 1
ATOM 1521 C C . PHE A 1 197 ? 13.087 -21.525 14.727 1.00 58.91 197 PHE A C 1
ATOM 1523 O O . PHE A 1 197 ? 12.121 -22.173 15.132 1.00 58.91 197 PHE A O 1
ATOM 1530 N N . GLY A 1 198 ? 13.813 -20.753 15.536 1.00 52.69 198 GLY A N 1
ATOM 1531 C CA . GLY A 1 198 ? 13.428 -20.501 16.922 1.00 52.69 198 GLY A CA 1
ATOM 1532 C C . GLY A 1 198 ? 12.115 -19.733 16.937 1.00 52.69 198 GLY A C 1
ATOM 1533 O O . GLY A 1 198 ? 12.116 -18.518 16.787 1.00 52.69 198 GLY A O 1
ATOM 1534 N N . TYR A 1 199 ? 10.997 -20.445 17.050 1.00 50.66 199 TYR A N 1
ATOM 1535 C CA . TYR A 1 199 ? 9.691 -19.822 17.176 1.00 50.66 199 TYR A CA 1
ATOM 1536 C C . TYR A 1 199 ? 9.570 -19.221 18.569 1.00 50.66 199 TYR A C 1
ATOM 1538 O O . TYR A 1 199 ? 9.716 -19.917 19.575 1.00 50.66 199 TYR A O 1
ATOM 1546 N N . VAL A 1 200 ? 9.265 -17.932 18.607 1.00 51.88 200 VAL A N 1
ATOM 1547 C CA . VAL A 1 200 ? 8.745 -17.259 19.792 1.00 51.88 200 VAL A CA 1
ATOM 1548 C C . VAL A 1 200 ? 7.361 -16.746 19.405 1.00 51.88 200 VAL A C 1
ATOM 1550 O O . VAL A 1 200 ? 7.164 -16.302 18.275 1.00 51.88 200 VAL A O 1
ATOM 1553 N N . SER A 1 201 ? 6.382 -16.865 20.299 1.00 52.16 201 SER A N 1
ATOM 1554 C CA . SER A 1 201 ? 5.060 -16.260 20.104 1.00 52.16 201 SER A CA 1
ATOM 1555 C C . SER A 1 201 ? 5.196 -14.744 19.904 1.00 52.16 201 SER A C 1
ATOM 1557 O O . SER A 1 201 ? 5.899 -14.107 20.687 1.00 52.16 201 SER A O 1
ATOM 1559 N N . GLY A 1 202 ? 4.521 -14.171 18.901 1.00 61.38 202 GLY A N 1
ATOM 1560 C CA . GLY A 1 202 ? 4.562 -12.734 18.582 1.00 61.38 202 GLY A CA 1
ATOM 1561 C C . GLY A 1 202 ? 4.938 -12.445 17.121 1.00 61.38 202 GLY A C 1
ATOM 1562 O O . GLY A 1 202 ? 4.791 -13.313 16.261 1.00 61.38 202 GLY A O 1
ATOM 1563 N N . GLY A 1 203 ? 5.419 -11.223 16.844 1.00 54.50 203 GLY A N 1
ATOM 1564 C CA . GLY A 1 203 ? 5.801 -10.736 15.509 1.00 54.50 203 GLY A CA 1
ATOM 1565 C C . GLY A 1 203 ? 6.908 -11.566 14.847 1.00 54.50 203 GLY A C 1
ATOM 1566 O O . GLY A 1 203 ? 8.100 -11.349 15.059 1.00 54.50 203 GLY A O 1
ATOM 1567 N N . TYR A 1 204 ? 6.510 -12.531 14.022 1.00 64.00 204 TYR A N 1
ATOM 1568 C CA . TYR A 1 204 ? 7.395 -13.502 13.369 1.00 64.00 204 TYR A CA 1
ATOM 1569 C C . TYR A 1 204 ? 8.095 -12.945 12.123 1.00 64.00 204 TYR A C 1
ATOM 1571 O O . TYR A 1 204 ? 9.158 -13.442 11.743 1.00 64.00 204 TYR A O 1
ATOM 1579 N N . CYS A 1 205 ? 7.535 -11.905 11.495 1.00 66.50 205 CYS A N 1
ATOM 1580 C CA . CYS A 1 205 ? 8.081 -11.292 10.283 1.00 66.50 205 CYS A CA 1
ATOM 1581 C C . CYS A 1 205 ? 9.490 -10.727 10.515 1.00 66.50 205 CYS A C 1
ATOM 1583 O O . CYS A 1 205 ? 10.389 -11.001 9.723 1.00 66.50 205 CYS A O 1
ATOM 1585 N N . GLY A 1 206 ? 9.719 -10.048 11.645 1.00 64.50 206 GLY A N 1
ATOM 1586 C CA . GLY A 1 206 ? 11.030 -9.516 12.020 1.00 64.50 206 GLY A CA 1
ATOM 1587 C C . GLY A 1 206 ? 12.071 -10.614 12.245 1.00 64.50 206 GLY A C 1
ATOM 1588 O O . GLY A 1 206 ? 13.204 -10.498 11.784 1.00 64.50 206 GLY A O 1
ATOM 1589 N N . TYR A 1 207 ? 11.686 -11.728 12.877 1.00 68.44 207 TYR A N 1
ATOM 1590 C CA . TYR A 1 207 ? 12.584 -12.869 13.071 1.00 68.44 207 TYR A CA 1
ATOM 1591 C C . TYR A 1 207 ? 12.946 -13.541 11.740 1.00 68.44 207 TYR A C 1
ATOM 1593 O O . TYR A 1 207 ? 14.119 -13.826 11.488 1.00 68.44 207 TYR A O 1
ATOM 1601 N N . ILE A 1 208 ? 11.965 -13.766 10.862 1.00 71.12 208 ILE A N 1
ATOM 1602 C CA . ILE A 1 208 ? 12.204 -14.331 9.527 1.00 71.12 208 ILE A CA 1
ATOM 1603 C C . ILE A 1 208 ? 13.095 -13.391 8.703 1.00 71.12 208 ILE A C 1
ATOM 1605 O O . ILE A 1 208 ? 14.102 -13.843 8.154 1.00 71.12 208 ILE A O 1
ATOM 1609 N N . ALA A 1 209 ? 12.794 -12.089 8.682 1.00 71.62 209 ALA A N 1
ATOM 1610 C CA . ALA A 1 209 ? 13.593 -11.073 7.998 1.00 71.62 209 ALA A CA 1
ATOM 1611 C C . ALA A 1 209 ? 15.037 -11.022 8.527 1.00 71.62 209 ALA A C 1
ATOM 1613 O O . ALA A 1 209 ? 15.986 -11.046 7.743 1.00 71.62 209 ALA A O 1
ATOM 1614 N N . ALA A 1 210 ? 15.230 -11.054 9.848 1.00 72.50 210 ALA A N 1
ATOM 1615 C CA . ALA A 1 210 ? 16.557 -11.087 10.456 1.00 72.50 210 ALA A CA 1
ATOM 1616 C C . ALA A 1 210 ? 17.346 -12.344 10.056 1.00 72.50 210 ALA A C 1
ATOM 1618 O O . ALA A 1 210 ? 18.525 -12.251 9.717 1.00 72.50 210 ALA A O 1
ATOM 1619 N N . ASN A 1 211 ? 16.709 -13.520 10.028 1.00 71.69 211 ASN A N 1
ATOM 1620 C CA . ASN A 1 211 ? 17.357 -14.761 9.590 1.00 71.69 211 ASN A CA 1
ATOM 1621 C C . ASN A 1 211 ? 17.731 -14.728 8.099 1.00 71.69 211 ASN A C 1
ATOM 1623 O O . ASN A 1 211 ? 18.810 -15.202 7.734 1.00 71.69 211 ASN A O 1
ATOM 1627 N N . LEU A 1 212 ? 16.882 -14.143 7.248 1.00 73.31 212 LEU A N 1
ATOM 1628 C CA . LEU A 1 212 ? 17.173 -13.921 5.828 1.00 73.31 212 LEU A CA 1
ATOM 1629 C C . LEU A 1 212 ? 18.406 -13.026 5.648 1.00 73.31 212 LEU A C 1
ATOM 1631 O O . LEU A 1 212 ? 19.338 -13.395 4.929 1.00 73.31 212 LEU A O 1
ATOM 1635 N N . ILE A 1 213 ? 18.449 -11.896 6.359 1.00 73.94 213 ILE A N 1
ATOM 1636 C CA . ILE A 1 213 ? 19.558 -10.935 6.319 1.00 73.94 213 ILE A CA 1
ATOM 1637 C C . ILE A 1 213 ? 20.849 -11.574 6.848 1.00 73.94 213 ILE A C 1
ATOM 1639 O O . ILE A 1 213 ? 21.882 -11.521 6.180 1.00 73.94 213 ILE A O 1
ATOM 1643 N N . LEU A 1 214 ? 20.810 -12.244 8.005 1.00 71.94 214 LEU A N 1
ATOM 1644 C CA . LEU A 1 214 ? 21.972 -12.937 8.575 1.00 71.94 214 LEU A CA 1
ATOM 1645 C C . LEU A 1 214 ? 22.514 -14.018 7.634 1.00 71.94 214 LEU A C 1
ATOM 1647 O O . LEU A 1 214 ? 23.729 -14.163 7.497 1.00 71.94 214 LEU A O 1
ATOM 1651 N N . LYS A 1 215 ? 21.637 -14.765 6.954 1.00 68.00 215 LYS A N 1
ATOM 1652 C CA . LYS A 1 215 ? 22.049 -15.785 5.984 1.00 68.00 215 LYS A CA 1
ATOM 1653 C C . LYS A 1 215 ? 22.689 -15.166 4.744 1.00 68.00 215 LYS A C 1
ATOM 1655 O O . LYS A 1 215 ? 23.713 -15.674 4.284 1.00 68.00 215 LYS A O 1
ATOM 1660 N N . TYR A 1 216 ? 22.119 -14.077 4.233 1.00 70.25 216 TYR A N 1
ATOM 1661 C CA . TYR A 1 216 ? 22.702 -13.308 3.138 1.00 70.25 216 TYR A CA 1
ATOM 1662 C C . TYR A 1 216 ? 24.111 -12.818 3.499 1.00 70.25 216 TYR A C 1
ATOM 1664 O O . TYR A 1 216 ? 25.048 -13.036 2.732 1.00 70.25 216 TYR A O 1
ATOM 1672 N N . TRP A 1 217 ? 24.301 -12.259 4.699 1.00 69.81 217 TRP A N 1
ATOM 1673 C CA . TRP A 1 217 ? 25.611 -11.798 5.163 1.00 69.81 217 TRP A CA 1
ATOM 1674 C C . TRP A 1 217 ? 26.593 -12.923 5.478 1.00 69.81 217 TRP A C 1
ATOM 1676 O O . TRP A 1 217 ? 27.759 -12.768 5.157 1.00 69.81 217 TRP A O 1
ATOM 1686 N N . ASN A 1 218 ? 26.166 -14.065 6.019 1.00 66.62 218 ASN A N 1
ATOM 1687 C CA . ASN A 1 218 ? 27.035 -15.239 6.185 1.00 66.62 218 ASN A CA 1
ATOM 1688 C C . ASN A 1 218 ? 27.663 -15.670 4.845 1.00 66.62 218 ASN A C 1
ATOM 1690 O O . ASN A 1 218 ? 28.819 -16.079 4.795 1.00 66.62 218 ASN A O 1
ATOM 1694 N N . TYR A 1 219 ? 26.904 -15.537 3.755 1.00 62.81 219 TYR A N 1
ATOM 1695 C CA . TYR A 1 219 ? 27.367 -15.870 2.413 1.00 62.81 219 TYR A CA 1
ATOM 1696 C C . TYR A 1 219 ? 28.154 -14.732 1.732 1.00 62.81 219 TYR A C 1
ATOM 1698 O O . TYR A 1 219 ? 29.073 -15.001 0.963 1.00 62.81 219 TYR A O 1
ATOM 1706 N N . ARG A 1 220 ? 27.800 -13.462 1.991 1.00 65.06 220 ARG A N 1
ATOM 1707 C CA . ARG A 1 220 ? 28.337 -12.273 1.292 1.00 65.06 220 ARG A CA 1
ATOM 1708 C C . ARG A 1 220 ? 29.443 -11.527 2.038 1.00 65.06 220 ARG A C 1
ATOM 1710 O O . ARG A 1 220 ? 30.238 -10.849 1.396 1.00 65.06 220 ARG A O 1
ATOM 1717 N N . GLY A 1 221 ? 29.479 -11.586 3.365 1.00 56.91 221 GLY A N 1
ATOM 1718 C CA . GLY A 1 221 ? 30.314 -10.729 4.198 1.00 56.91 221 GLY A CA 1
ATOM 1719 C C . GLY A 1 221 ? 31.041 -11.490 5.298 1.00 56.91 221 GLY A C 1
ATOM 1720 O O . GLY A 1 221 ? 30.514 -12.406 5.918 1.00 56.91 221 GLY A O 1
ATOM 1721 N N . GLY A 1 222 ? 32.265 -11.052 5.588 1.00 56.09 222 GLY A N 1
ATOM 1722 C CA . GLY A 1 222 ? 33.042 -11.484 6.749 1.00 56.09 222 GLY A CA 1
ATOM 1723 C C . GLY A 1 222 ? 32.486 -10.939 8.067 1.00 56.09 222 GLY A C 1
ATOM 1724 O O . GLY A 1 222 ? 33.243 -10.382 8.858 1.00 56.09 222 GLY A O 1
ATOM 1725 N N . ILE A 1 223 ? 31.174 -11.046 8.305 1.00 51.47 223 ILE A N 1
ATOM 1726 C CA . ILE A 1 223 ? 30.609 -10.743 9.618 1.00 51.47 223 ILE A CA 1
ATOM 1727 C C . ILE A 1 223 ? 31.138 -11.795 10.597 1.00 51.47 223 ILE A C 1
ATOM 1729 O O . ILE A 1 223 ? 30.781 -12.972 10.561 1.00 51.47 223 ILE A O 1
ATOM 1733 N N . SER A 1 224 ? 32.021 -11.344 11.481 1.00 50.19 224 SER A N 1
ATOM 1734 C CA . SER A 1 224 ? 32.405 -12.067 12.682 1.00 50.19 224 SER A CA 1
ATOM 1735 C C . SER A 1 224 ? 31.405 -11.713 13.780 1.00 50.19 224 SER A C 1
ATOM 1737 O O . SER A 1 224 ? 31.473 -10.634 14.361 1.00 50.19 224 SER A O 1
ATOM 1739 N N . LEU A 1 225 ? 30.471 -12.618 14.084 1.00 52.06 225 LEU A N 1
ATOM 1740 C CA . LEU A 1 225 ? 29.543 -12.477 15.220 1.00 52.06 225 LEU A CA 1
ATOM 1741 C C . LEU A 1 225 ? 30.218 -12.758 16.582 1.00 52.06 225 LEU A C 1
ATOM 1743 O O . LEU A 1 225 ? 29.536 -12.995 17.574 1.00 52.06 225 LEU A O 1
ATOM 1747 N N . ILE A 1 226 ? 31.555 -12.721 16.659 1.00 45.84 226 ILE A N 1
ATOM 1748 C CA . ILE A 1 226 ? 32.348 -13.081 17.853 1.00 45.84 226 ILE A CA 1
ATOM 1749 C C . ILE A 1 226 ? 32.142 -12.116 19.047 1.00 45.84 226 ILE A C 1
ATOM 1751 O O . ILE A 1 226 ? 32.662 -12.355 20.130 1.00 45.84 226 ILE A O 1
ATOM 1755 N N . GLY A 1 227 ? 31.336 -11.059 18.915 1.00 46.19 227 GLY A N 1
ATOM 1756 C CA . GLY A 1 227 ? 31.118 -10.074 19.982 1.00 46.19 227 GLY A CA 1
ATOM 1757 C C . GLY A 1 227 ? 29.942 -10.305 20.942 1.00 46.19 227 GLY A C 1
ATOM 1758 O O . GLY A 1 227 ? 29.831 -9.539 21.890 1.00 46.19 227 GLY A O 1
ATOM 1759 N N . LEU A 1 228 ? 29.053 -11.286 20.728 1.00 41.81 228 LEU A N 1
ATOM 1760 C CA . LEU A 1 228 ? 27.795 -11.397 21.506 1.00 41.81 228 LEU A CA 1
ATOM 1761 C C . LEU A 1 228 ? 27.684 -12.628 22.420 1.00 41.81 228 LEU A C 1
ATOM 1763 O O . LEU A 1 228 ? 26.606 -12.931 22.925 1.00 41.81 228 LEU A O 1
ATOM 1767 N N . MET A 1 229 ? 28.793 -13.317 22.683 1.00 36.72 229 MET A N 1
ATOM 1768 C CA . MET A 1 229 ? 28.868 -14.307 23.762 1.00 36.72 229 MET A CA 1
ATOM 1769 C C . MET A 1 229 ? 30.156 -14.111 24.566 1.00 36.72 229 MET A C 1
ATOM 1771 O O . MET A 1 229 ? 31.130 -14.838 24.371 1.00 36.72 229 MET A O 1
ATOM 1775 N N . GLN A 1 230 ? 30.150 -13.123 25.461 1.00 35.91 230 GLN A N 1
ATOM 1776 C CA . GLN A 1 230 ? 30.904 -13.162 26.717 1.00 35.91 230 GLN A CA 1
ATOM 1777 C C . GLN A 1 230 ? 29.997 -12.698 27.849 1.00 35.91 230 GLN A C 1
ATOM 1779 O O . GLN A 1 230 ? 29.315 -11.669 27.652 1.00 35.91 230 GLN A O 1
#

Foldseek 3Di:
DDDDDDDDDDDDDDDDDDDPDDPVVVVVCLALQVLLLVLVVLLCVVVVQPKHFDDKAWAAALLGQIWIWTAIPPGKIWIARQLQRDRQDIDSHDHDQQPPDHPQWYDLHPQATWRDDPPWTARSPPRDIDDPVNSVVSNVSSVVVVVVSNVNGPPLSNCSSVVVDPDDDSVSSVPPPPDDDDDPPVCVVVPPDPDPQPDDPDDCVVSSVVVVVVSVCVVVHPDDPVPPDD

pLDDT: mean 76.71, std 19.49, range [33.41, 98.19]

Sequence (230 aa):
MILALILTASLSVPTFATTSEIPDAELAENSIDSKIETVVESKIASAEADISVEATKTLVDFSGNEYKLVECYPSGYYIVHPESGVIVEYSTNSPFPYEGYNTGLYYCGPTYYYIKSGDAYTHTITNENLNVEDVAEAVEISDSLNTELIVCKDEAVVNFIEGNTSEFSTDTATRSTNSTDYWVTSYTWLQNRTSGFGYVSGGYCGYIAANLILKYWNYRGGISLIGLMQ